Protein AF-A0A1B6M269-F1 (afdb_monomer_lite)

Structure (mmCIF, N/CA/C/O backbone):
data_AF-A0A1B6M269-F1
#
_entry.id   AF-A0A1B6M269-F1
#
loop_
_atom_site.group_PDB
_atom_site.id
_atom_site.type_symbol
_atom_site.label_atom_id
_atom_site.label_alt_id
_atom_site.label_comp_id
_atom_site.label_asym_id
_atom_site.label_entity_id
_atom_site.label_seq_id
_atom_site.pdbx_PDB_ins_code
_atom_site.Cartn_x
_atom_site.Cartn_y
_atom_site.Cartn_z
_atom_site.occupancy
_atom_site.B_iso_or_equiv
_atom_site.auth_seq_id
_atom_site.auth_comp_id
_atom_site.auth_asym_id
_atom_site.auth_atom_id
_atom_site.pdbx_PDB_model_num
ATOM 1 N N . MET A 1 1 ? 16.108 -14.893 11.320 1.00 59.19 1 MET A N 1
ATOM 2 C CA . MET A 1 1 ? 16.389 -13.895 10.257 1.00 59.19 1 MET A CA 1
ATOM 3 C C . MET A 1 1 ? 17.456 -14.310 9.230 1.00 59.19 1 MET A C 1
ATOM 5 O O . MET A 1 1 ? 17.633 -13.586 8.258 1.00 59.19 1 MET A O 1
ATOM 9 N N . LEU A 1 2 ? 18.115 -15.477 9.353 1.00 70.50 2 LEU A N 1
ATOM 10 C CA . LEU A 1 2 ? 19.077 -15.973 8.343 1.00 70.50 2 LEU A CA 1
ATOM 11 C C . LEU A 1 2 ? 18.485 -16.089 6.925 1.00 70.50 2 LEU A C 1
ATOM 13 O O . LEU A 1 2 ? 19.183 -15.853 5.945 1.00 70.50 2 LEU A O 1
ATOM 17 N N . GLY A 1 3 ? 17.180 -16.359 6.810 1.00 75.56 3 GLY A N 1
ATOM 18 C CA . GLY A 1 3 ? 16.484 -16.431 5.522 1.00 75.56 3 GLY A CA 1
ATOM 19 C C . GLY A 1 3 ? 16.494 -15.131 4.708 1.00 75.56 3 GLY A C 1
ATOM 20 O O . GLY A 1 3 ? 16.449 -15.208 3.487 1.00 75.56 3 GLY A O 1
ATOM 21 N N . CYS A 1 4 ? 16.614 -13.954 5.338 1.00 75.31 4 CYS A N 1
ATOM 22 C CA . CYS A 1 4 ? 16.630 -12.659 4.640 1.00 75.31 4 CYS A CA 1
ATOM 23 C C . CYS A 1 4 ? 18.030 -12.262 4.136 1.00 75.31 4 CYS A C 1
ATOM 25 O O . CYS A 1 4 ? 18.148 -11.446 3.223 1.00 75.31 4 CYS A O 1
ATOM 27 N N . LEU A 1 5 ? 19.093 -12.870 4.672 1.00 78.44 5 LEU A N 1
ATOM 28 C CA . LEU A 1 5 ? 20.478 -12.582 4.280 1.00 78.44 5 LEU A CA 1
ATOM 29 C C . LEU A 1 5 ? 20.820 -13.082 2.867 1.00 78.44 5 LEU A C 1
ATOM 31 O O . LEU A 1 5 ? 21.697 -12.513 2.223 1.00 78.44 5 LEU A O 1
ATOM 35 N N . PHE A 1 6 ? 20.117 -14.098 2.351 1.00 81.69 6 PHE A N 1
ATOM 36 C CA . PHE A 1 6 ? 20.326 -14.588 0.981 1.00 81.69 6 PHE A CA 1
ATOM 37 C C . PHE A 1 6 ? 19.581 -13.769 -0.092 1.00 81.69 6 PHE A C 1
ATOM 39 O O . PHE A 1 6 ? 20.174 -13.505 -1.142 1.00 81.69 6 PHE A O 1
ATOM 46 N N . PRO A 1 7 ? 18.318 -13.338 0.117 1.00 86.31 7 PRO A N 1
ATOM 47 C CA . PRO A 1 7 ? 17.606 -12.491 -0.836 1.00 86.31 7 PRO A CA 1
ATOM 48 C C . PRO A 1 7 ? 18.146 -11.063 -0.934 1.00 86.31 7 PRO A C 1
ATOM 50 O O . PRO A 1 7 ? 18.199 -10.546 -2.045 1.00 86.31 7 PRO A O 1
ATOM 53 N N . ILE A 1 8 ? 18.572 -10.427 0.168 1.00 85.50 8 ILE A N 1
ATOM 54 C CA . ILE A 1 8 ? 18.978 -9.004 0.165 1.00 85.50 8 ILE A CA 1
ATOM 55 C C . ILE A 1 8 ? 20.065 -8.713 -0.888 1.00 85.50 8 ILE A C 1
ATOM 57 O O . ILE A 1 8 ? 19.832 -7.865 -1.751 1.00 85.50 8 ILE A O 1
ATOM 61 N N . PRO A 1 9 ? 21.207 -9.428 -0.932 1.00 85.31 9 PRO A N 1
ATOM 62 C CA . PRO A 1 9 ? 22.231 -9.177 -1.945 1.00 85.31 9 PRO A CA 1
ATOM 63 C C . PRO A 1 9 ? 21.747 -9.445 -3.372 1.00 85.31 9 PRO A C 1
ATOM 65 O O . PRO A 1 9 ? 22.173 -8.758 -4.296 1.00 85.31 9 PRO A O 1
ATOM 68 N N . ARG A 1 10 ? 20.848 -10.423 -3.560 1.00 86.88 10 ARG A N 1
ATOM 69 C CA . ARG A 1 10 ? 20.258 -10.730 -4.872 1.00 86.88 10 ARG A CA 1
ATOM 70 C C . ARG A 1 10 ? 19.339 -9.608 -5.341 1.00 86.88 10 ARG A C 1
ATOM 72 O O . ARG A 1 10 ? 19.405 -9.227 -6.503 1.00 86.88 10 ARG A O 1
ATOM 79 N N . ILE A 1 11 ? 18.532 -9.061 -4.434 1.00 88.00 11 ILE A N 1
ATOM 80 C CA . ILE A 1 11 ? 17.646 -7.925 -4.693 1.00 88.00 11 ILE A CA 1
ATOM 81 C C . ILE A 1 11 ? 18.481 -6.676 -5.018 1.00 88.00 11 ILE A C 1
ATOM 83 O O . ILE A 1 11 ? 18.242 -6.048 -6.044 1.00 88.00 11 ILE A O 1
ATOM 87 N N . LEU A 1 12 ? 19.515 -6.356 -4.227 1.00 87.50 12 LEU A N 1
ATOM 88 C CA . LEU A 1 12 ? 20.421 -5.227 -4.502 1.00 87.50 12 LEU A CA 1
ATOM 89 C C . LEU A 1 12 ? 21.162 -5.382 -5.840 1.00 87.50 12 LEU A C 1
ATOM 91 O O . LEU A 1 12 ? 21.306 -4.407 -6.575 1.00 87.50 12 LEU A O 1
ATOM 95 N N . TYR A 1 13 ? 21.610 -6.595 -6.165 1.00 86.50 13 TYR A N 1
ATOM 96 C CA . TYR A 1 13 ? 22.239 -6.902 -7.448 1.00 86.50 13 TYR A CA 1
ATOM 97 C C . TYR A 1 13 ? 21.266 -6.715 -8.620 1.00 86.50 13 TYR A C 1
ATOM 99 O O . TYR A 1 13 ? 21.609 -6.027 -9.579 1.00 86.50 13 TYR A O 1
ATOM 107 N N . ALA A 1 14 ? 20.052 -7.271 -8.531 1.00 86.81 14 ALA A N 1
ATOM 108 C CA . ALA A 1 14 ? 19.030 -7.142 -9.569 1.00 86.81 14 ALA A CA 1
ATOM 109 C C . ALA A 1 14 ? 18.641 -5.670 -9.791 1.00 86.81 14 ALA A C 1
ATOM 111 O O . ALA A 1 14 ? 18.702 -5.180 -10.916 1.00 86.81 14 ALA A O 1
ATOM 112 N N . MET A 1 15 ? 18.379 -4.925 -8.710 1.00 86.56 15 MET A N 1
ATOM 113 C CA . MET A 1 15 ? 18.070 -3.492 -8.783 1.00 86.56 15 MET A CA 1
ATOM 114 C C . MET A 1 15 ? 19.243 -2.659 -9.322 1.00 86.56 15 MET A C 1
ATOM 116 O O . MET A 1 15 ? 19.030 -1.685 -10.043 1.00 86.56 15 MET A O 1
ATOM 120 N N . GLY A 1 16 ? 20.489 -3.024 -9.008 1.00 83.75 16 GLY A N 1
ATOM 121 C CA . GLY A 1 16 ? 21.672 -2.383 -9.587 1.00 83.75 16 GLY A CA 1
ATOM 122 C C . GLY A 1 16 ? 21.854 -2.690 -11.079 1.00 83.75 16 GLY A C 1
ATOM 123 O O . GLY A 1 16 ? 22.277 -1.820 -11.840 1.00 83.75 16 GLY A O 1
ATOM 124 N N . ASN A 1 17 ? 21.521 -3.908 -11.516 1.00 85.00 17 ASN A N 1
ATOM 125 C CA . ASN A 1 17 ? 21.606 -4.326 -12.916 1.00 85.00 17 ASN A CA 1
ATOM 126 C C . ASN A 1 17 ? 20.569 -3.599 -13.785 1.00 85.00 17 ASN A C 1
ATOM 128 O O . ASN A 1 17 ? 20.886 -3.152 -14.888 1.00 85.00 17 ASN A O 1
ATOM 132 N N . ASP A 1 18 ? 19.374 -3.380 -13.236 1.00 83.12 18 ASP A N 1
ATOM 133 C CA . ASP A 1 18 ? 18.319 -2.572 -13.857 1.00 83.12 18 ASP A CA 1
ATOM 134 C C . ASP A 1 18 ? 18.614 -1.060 -13.808 1.00 83.12 18 ASP A C 1
ATOM 136 O O . ASP A 1 18 ? 17.844 -0.247 -14.328 1.00 83.12 18 ASP A O 1
ATOM 140 N N . ARG A 1 1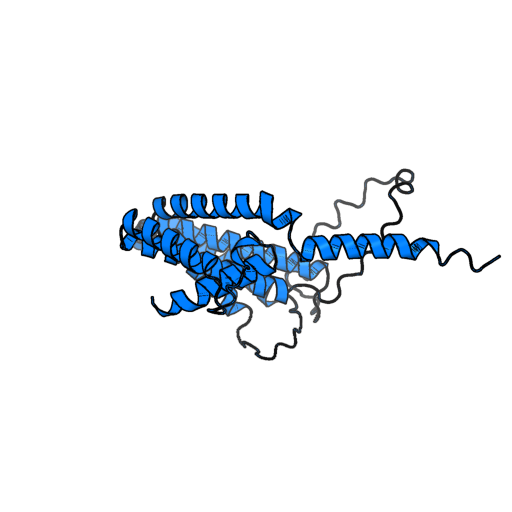9 ? 19.756 -0.672 -13.214 1.00 82.75 19 ARG A N 1
ATOM 141 C CA . ARG A 1 19 ? 20.178 0.714 -12.942 1.00 82.75 19 ARG A CA 1
ATOM 142 C C . ARG A 1 19 ? 19.167 1.499 -12.109 1.00 82.75 19 ARG A C 1
ATOM 144 O O . ARG A 1 19 ? 19.184 2.729 -12.113 1.00 82.75 19 ARG A O 1
ATOM 151 N N . LEU A 1 20 ? 18.316 0.786 -11.371 1.00 80.44 20 LEU A N 1
ATOM 152 C CA . LEU A 1 20 ? 17.399 1.384 -10.413 1.00 80.44 20 LEU A CA 1
ATOM 153 C C . LEU A 1 20 ? 18.153 1.871 -9.163 1.00 80.44 20 LEU A C 1
ATOM 155 O O . LEU A 1 20 ? 17.773 2.873 -8.562 1.00 80.44 20 LEU A O 1
ATOM 159 N N . LEU A 1 21 ? 19.246 1.191 -8.810 1.00 83.38 21 LEU A N 1
ATOM 160 C CA . LEU A 1 21 ? 20.237 1.600 -7.812 1.00 83.38 21 LEU A CA 1
ATOM 161 C C . LEU A 1 21 ? 21.633 1.693 -8.439 1.00 83.38 21 LEU A C 1
ATOM 163 O O . LEU A 1 21 ? 21.839 1.253 -9.571 1.00 83.38 21 LEU A O 1
ATOM 167 N N . PHE A 1 22 ? 22.598 2.248 -7.697 1.00 83.38 22 PHE A N 1
ATOM 168 C CA . PHE A 1 22 ? 23.974 2.446 -8.159 1.00 83.38 22 PHE A CA 1
ATOM 169 C C . PHE A 1 22 ? 24.552 1.191 -8.835 1.00 83.38 22 PHE A C 1
ATOM 171 O O . PHE A 1 22 ? 24.667 0.138 -8.209 1.00 83.38 22 PHE A O 1
ATOM 178 N N . GLN A 1 23 ? 24.988 1.322 -10.093 1.00 81.69 23 GLN A N 1
ATOM 179 C CA . GLN A 1 23 ? 25.536 0.228 -10.912 1.00 81.69 23 GLN A CA 1
ATOM 180 C C . GLN A 1 23 ? 26.698 -0.519 -10.230 1.00 81.69 23 GLN A C 1
ATOM 182 O O . GLN A 1 23 ? 26.914 -1.703 -10.478 1.00 81.69 23 GLN A O 1
ATOM 187 N N . SER A 1 24 ? 27.420 0.141 -9.322 1.00 79.44 24 SER A N 1
ATOM 188 C CA . SER A 1 24 ? 28.481 -0.464 -8.512 1.00 79.44 24 SER A CA 1
ATOM 189 C C . SER A 1 24 ? 28.009 -1.681 -7.704 1.00 79.44 24 SER A C 1
ATOM 191 O O . SER A 1 24 ? 28.781 -2.622 -7.529 1.00 79.44 24 SER A O 1
ATOM 193 N N . LEU A 1 25 ? 26.747 -1.709 -7.253 1.00 80.38 25 LEU A N 1
ATOM 194 C CA . LEU A 1 25 ? 26.168 -2.833 -6.500 1.00 80.38 25 LEU A CA 1
ATOM 195 C C . LEU A 1 25 ? 25.938 -4.075 -7.376 1.00 80.38 25 LEU A C 1
ATOM 197 O O . LEU A 1 25 ? 25.878 -5.185 -6.851 1.00 80.38 25 LEU A O 1
ATOM 201 N N . ALA A 1 26 ? 25.863 -3.907 -8.700 1.00 81.88 26 ALA A N 1
ATOM 202 C CA . ALA A 1 26 ? 25.722 -5.004 -9.654 1.00 81.88 26 ALA A CA 1
ATOM 203 C C . ALA A 1 26 ? 27.066 -5.637 -10.057 1.00 81.88 26 ALA A C 1
ATOM 205 O O . ALA A 1 26 ? 27.097 -6.601 -10.821 1.00 81.88 26 ALA A O 1
ATOM 206 N N . LYS A 1 27 ? 28.204 -5.119 -9.575 1.00 83.06 27 LYS A N 1
ATOM 207 C CA . LYS A 1 27 ? 29.518 -5.663 -9.932 1.00 83.06 27 LYS A CA 1
ATOM 208 C C . LYS A 1 27 ? 29.754 -6.999 -9.219 1.00 83.06 27 LYS A C 1
ATOM 210 O O . LYS A 1 27 ? 29.896 -7.051 -7.998 1.00 83.06 27 LYS A O 1
ATOM 215 N N . ILE A 1 28 ? 29.822 -8.078 -9.996 1.00 84.50 28 ILE A N 1
ATOM 216 C CA . ILE A 1 28 ? 30.101 -9.431 -9.495 1.00 84.50 28 ILE A CA 1
ATOM 217 C C . ILE A 1 28 ? 31.614 -9.634 -9.379 1.00 84.50 28 ILE A C 1
ATOM 219 O O . ILE A 1 28 ? 32.372 -9.257 -10.274 1.00 84.50 28 ILE A O 1
ATOM 223 N N . ASN A 1 29 ? 32.062 -10.248 -8.282 1.00 81.31 29 ASN A N 1
ATOM 224 C CA . ASN A 1 29 ? 33.454 -10.658 -8.131 1.00 81.31 29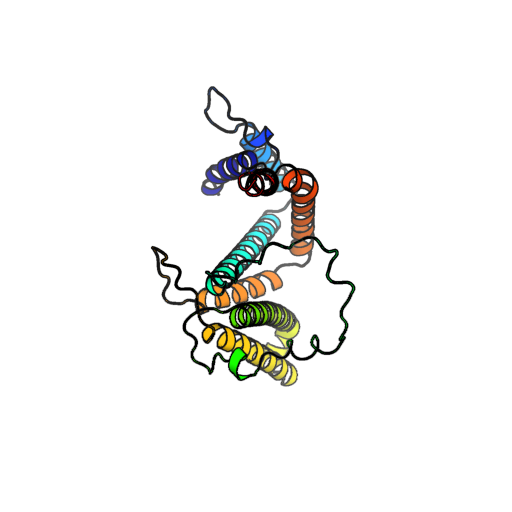 ASN A CA 1
ATOM 225 C C . ASN A 1 29 ? 33.748 -11.948 -8.920 1.00 81.31 29 ASN A C 1
ATOM 227 O O . ASN A 1 29 ? 33.012 -12.926 -8.806 1.00 81.31 29 ASN A O 1
ATOM 231 N N . SER A 1 30 ? 34.862 -11.971 -9.656 1.00 75.69 30 SER A N 1
ATOM 232 C CA . SER A 1 30 ? 35.231 -13.069 -10.567 1.00 75.69 30 SER A CA 1
ATOM 233 C C . SER A 1 30 ? 35.490 -14.406 -9.854 1.00 75.69 30 SER A C 1
ATOM 235 O O . SER A 1 30 ? 35.194 -15.458 -10.402 1.00 75.69 30 SER A O 1
ATOM 237 N N . LYS A 1 31 ? 35.989 -14.387 -8.607 1.00 77.38 31 LYS A N 1
ATOM 238 C CA . LYS A 1 31 ? 36.320 -15.621 -7.864 1.00 77.38 31 LYS A CA 1
ATOM 239 C C . LYS A 1 31 ? 35.159 -16.227 -7.078 1.00 77.38 31 LYS A C 1
ATOM 241 O O . LYS A 1 31 ? 35.093 -17.440 -6.936 1.00 77.38 31 LYS A O 1
ATOM 246 N N . THR A 1 32 ? 34.282 -15.398 -6.513 1.00 78.31 32 THR A N 1
ATOM 247 C CA . THR A 1 32 ? 33.199 -15.861 -5.626 1.00 78.31 32 THR A CA 1
ATOM 248 C C . THR A 1 32 ? 31.836 -15.885 -6.309 1.00 78.31 32 THR A C 1
ATOM 250 O O . THR A 1 32 ? 30.880 -16.351 -5.701 1.00 78.31 32 THR A O 1
ATOM 253 N N . HIS A 1 33 ? 31.728 -15.364 -7.541 1.00 83.00 33 HIS A N 1
ATOM 254 C CA . HIS A 1 33 ? 30.477 -15.214 -8.299 1.00 83.00 33 HIS A CA 1
ATOM 255 C C . HIS A 1 33 ? 29.337 -14.554 -7.498 1.00 83.00 33 HIS A C 1
ATOM 257 O O . HIS A 1 33 ? 28.157 -14.765 -7.765 1.00 83.00 33 HIS A O 1
ATOM 263 N N . THR A 1 34 ? 29.693 -13.723 -6.514 1.00 83.38 34 THR A N 1
ATOM 264 C CA . THR A 1 34 ? 28.762 -13.042 -5.611 1.00 83.38 34 THR A CA 1
ATOM 265 C C . THR A 1 34 ? 28.970 -11.526 -5.649 1.00 83.38 34 THR A C 1
ATOM 267 O O . THR A 1 34 ? 30.098 -11.055 -5.855 1.00 83.38 34 THR A O 1
ATOM 270 N N . PRO A 1 35 ? 27.901 -10.730 -5.452 1.00 85.56 35 PRO A N 1
ATOM 271 C CA . PRO A 1 35 ? 27.985 -9.273 -5.401 1.00 85.56 35 PRO A CA 1
ATOM 272 C C . PRO A 1 35 ? 28.546 -8.817 -4.041 1.00 85.56 35 PRO A C 1
ATOM 274 O O . PRO A 1 35 ? 27.803 -8.419 -3.145 1.00 85.56 35 PRO A O 1
ATOM 277 N N . LEU A 1 36 ? 29.873 -8.892 -3.868 1.00 86.00 36 LEU A N 1
ATOM 278 C CA . LEU A 1 36 ? 30.548 -8.591 -2.593 1.00 86.00 36 LEU A CA 1
ATOM 279 C C . LEU A 1 36 ? 30.243 -7.184 -2.064 1.00 86.00 36 LEU A C 1
ATOM 281 O O . LEU A 1 36 ? 30.023 -7.025 -0.866 1.00 86.00 36 LEU A O 1
ATOM 285 N N . LEU A 1 37 ? 30.185 -6.175 -2.942 1.00 85.62 37 LEU A N 1
ATOM 286 C CA . LEU A 1 37 ? 29.895 -4.800 -2.525 1.00 85.62 37 LEU A CA 1
ATOM 287 C C . LEU A 1 37 ? 28.478 -4.670 -1.947 1.00 85.62 37 LEU A C 1
ATOM 289 O O . LEU A 1 37 ? 28.295 -4.001 -0.936 1.00 85.62 37 LEU A O 1
ATOM 293 N N . ALA A 1 38 ? 27.489 -5.345 -2.542 1.00 85.94 38 ALA A N 1
ATOM 294 C CA . ALA A 1 38 ? 26.118 -5.346 -2.036 1.00 85.94 38 ALA A CA 1
ATOM 295 C C . ALA A 1 38 ? 26.011 -6.041 -0.669 1.00 85.94 38 ALA A C 1
ATOM 297 O O . ALA A 1 38 ? 25.287 -5.566 0.204 1.00 85.94 38 ALA A O 1
ATOM 298 N N . ILE A 1 39 ? 26.760 -7.131 -0.465 1.00 88.50 39 ILE A N 1
ATOM 299 C CA . ILE A 1 39 ? 26.818 -7.849 0.817 1.00 88.50 39 ILE A CA 1
ATOM 300 C C . ILE A 1 39 ? 27.448 -6.964 1.895 1.00 88.50 39 ILE A C 1
ATOM 302 O O . ILE A 1 39 ? 26.875 -6.816 2.972 1.00 88.50 39 ILE A O 1
ATOM 306 N N . LEU A 1 40 ? 28.603 -6.357 1.604 1.00 89.31 40 LEU A N 1
ATOM 307 C CA . LEU A 1 40 ? 29.326 -5.526 2.564 1.00 89.31 40 LEU A CA 1
ATOM 308 C C . LEU A 1 40 ? 28.526 -4.275 2.940 1.00 89.31 40 LEU A C 1
ATOM 310 O O . LEU A 1 40 ? 28.409 -3.962 4.121 1.00 89.31 40 LEU A O 1
ATOM 314 N N . LEU A 1 41 ? 27.939 -3.590 1.954 1.00 88.62 41 LEU A N 1
ATOM 315 C CA . LEU A 1 41 ? 27.113 -2.409 2.204 1.00 88.62 41 LEU A CA 1
ATOM 316 C C . LEU A 1 41 ? 25.833 -2.763 2.967 1.00 88.62 41 LEU A C 1
ATOM 318 O O . LEU A 1 41 ? 25.519 -2.097 3.947 1.00 88.62 41 LEU A O 1
ATOM 322 N N . GLY A 1 42 ? 25.116 -3.818 2.566 1.00 86.62 42 GLY A N 1
ATOM 323 C CA . GLY A 1 42 ? 23.889 -4.243 3.244 1.00 86.62 42 GLY A CA 1
ATOM 324 C C . GLY A 1 42 ? 24.139 -4.727 4.674 1.00 86.62 42 GLY A C 1
ATOM 325 O O . GLY A 1 42 ? 23.410 -4.353 5.589 1.00 86.62 42 GLY A O 1
ATOM 326 N N . GLY A 1 43 ? 25.200 -5.512 4.884 1.00 88.50 43 GLY A N 1
ATOM 327 C CA . GLY A 1 43 ? 25.607 -5.992 6.204 1.00 88.50 43 GLY A CA 1
ATOM 328 C C . GLY A 1 43 ? 26.121 -4.870 7.104 1.00 88.50 43 GLY A C 1
ATOM 329 O O . GLY A 1 43 ? 25.714 -4.786 8.258 1.00 88.50 43 GLY A O 1
ATOM 330 N N . GLY A 1 44 ? 26.950 -3.970 6.569 1.00 90.75 44 GLY A N 1
ATOM 331 C CA . GLY A 1 44 ? 27.435 -2.795 7.295 1.00 90.75 44 GLY A CA 1
ATOM 332 C C . GLY A 1 44 ? 26.291 -1.876 7.713 1.00 90.75 44 GLY A C 1
ATOM 333 O O . GLY A 1 44 ? 26.184 -1.520 8.883 1.00 90.75 44 GLY A O 1
ATOM 334 N N . PHE A 1 45 ? 25.378 -1.573 6.789 1.00 88.88 45 PHE A N 1
ATOM 335 C CA . PHE A 1 45 ? 24.173 -0.801 7.078 1.00 88.88 45 PHE A CA 1
ATOM 336 C C . PHE A 1 45 ? 23.309 -1.469 8.156 1.00 88.88 45 PHE A C 1
ATOM 338 O O . PHE A 1 45 ? 22.929 -0.826 9.131 1.00 88.88 45 PHE A O 1
ATOM 345 N N . SER A 1 46 ? 23.055 -2.776 8.034 1.00 89.38 46 SER A N 1
ATOM 346 C CA . SER A 1 46 ? 22.306 -3.535 9.040 1.00 89.38 46 SER A CA 1
ATOM 347 C C . SER A 1 46 ? 22.996 -3.542 10.407 1.00 89.38 46 SER A C 1
ATOM 349 O O . SER A 1 46 ? 22.308 -3.482 11.421 1.00 89.38 46 SER A O 1
ATOM 351 N N . GLY A 1 47 ? 24.329 -3.619 10.449 1.00 91.31 47 GLY A N 1
ATOM 352 C CA . GLY A 1 47 ? 25.107 -3.583 11.688 1.00 91.31 47 GLY A CA 1
ATOM 353 C C . GLY A 1 47 ? 25.037 -2.224 12.379 1.00 91.31 47 GLY A C 1
ATOM 354 O O . GLY A 1 47 ? 24.823 -2.163 13.586 1.00 91.31 47 GLY A O 1
ATOM 355 N N . ILE A 1 48 ? 25.127 -1.135 11.609 1.00 92.75 48 ILE A N 1
ATOM 356 C CA . ILE A 1 48 ? 24.949 0.230 12.124 1.00 92.75 48 ILE A CA 1
ATOM 357 C C . ILE A 1 48 ? 23.536 0.398 12.693 1.00 92.75 48 ILE A C 1
ATOM 359 O O . ILE A 1 48 ? 23.379 0.883 13.810 1.00 92.75 48 ILE A O 1
ATOM 363 N N . MET A 1 49 ? 22.510 -0.063 11.971 1.00 89.50 49 MET A N 1
ATOM 364 C CA . MET A 1 49 ? 21.123 0.002 12.442 1.00 89.50 49 MET A CA 1
ATOM 365 C C . MET A 1 49 ? 20.915 -0.802 13.731 1.00 89.50 49 MET A C 1
ATOM 367 O O . MET A 1 49 ? 20.276 -0.311 14.653 1.00 89.50 49 MET A O 1
ATOM 371 N N . ALA A 1 50 ? 21.495 -2.000 13.833 1.00 90.69 50 ALA A N 1
ATOM 372 C CA . ALA A 1 50 ? 21.416 -2.810 15.048 1.00 90.69 50 ALA A CA 1
ATOM 373 C C . ALA A 1 50 ? 22.152 -2.181 16.247 1.00 90.69 50 ALA A C 1
ATOM 375 O O . ALA A 1 50 ? 21.769 -2.426 17.385 1.00 90.69 50 ALA A O 1
ATOM 376 N N . ALA A 1 51 ? 23.193 -1.376 16.008 1.00 93.56 51 ALA A N 1
ATOM 377 C CA . ALA A 1 51 ? 23.923 -0.674 17.063 1.00 93.56 51 ALA A CA 1
ATOM 378 C C . ALA A 1 51 ? 23.220 0.614 17.531 1.00 93.56 51 ALA A C 1
ATOM 380 O O . ALA A 1 51 ? 23.344 0.993 18.692 1.00 93.56 51 ALA A O 1
ATOM 381 N N . MET A 1 52 ? 22.505 1.301 16.633 1.00 90.94 52 MET A N 1
ATOM 382 C CA . MET A 1 52 ? 21.857 2.588 16.920 1.00 90.94 52 MET A CA 1
ATOM 383 C C . MET A 1 52 ? 20.453 2.465 17.521 1.00 90.94 52 MET A C 1
ATOM 385 O O . MET A 1 52 ? 19.975 3.417 18.137 1.00 90.94 52 MET A O 1
ATOM 389 N N . PHE A 1 53 ? 19.770 1.339 17.319 1.00 88.44 53 PHE A N 1
ATOM 390 C CA . PHE A 1 53 ? 18.354 1.185 17.642 1.00 88.44 53 PHE A CA 1
ATOM 391 C C . PHE A 1 53 ? 18.101 -0.041 18.518 1.00 88.44 53 PHE A C 1
ATOM 393 O O . PHE A 1 53 ? 18.697 -1.099 18.326 1.00 88.44 53 PHE A O 1
ATOM 400 N N . ASN A 1 54 ? 17.155 0.092 19.449 1.00 91.62 54 ASN A N 1
ATOM 401 C CA . ASN A 1 54 ? 16.688 -1.034 20.254 1.00 91.62 54 ASN A CA 1
ATOM 402 C C . ASN A 1 54 ? 15.931 -2.052 19.392 1.00 91.62 54 ASN A C 1
ATOM 404 O O . ASN A 1 54 ? 15.341 -1.706 18.366 1.00 91.62 54 ASN A O 1
ATOM 408 N N . LEU A 1 55 ? 15.909 -3.305 19.849 1.00 90.44 55 LEU A N 1
ATOM 409 C CA . LEU A 1 55 ? 15.273 -4.413 19.139 1.00 90.44 55 LEU A CA 1
ATOM 410 C C . LEU A 1 55 ? 13.787 -4.150 18.848 1.00 90.44 55 LEU A C 1
ATOM 412 O O . LEU A 1 55 ? 13.366 -4.347 17.711 1.00 90.44 55 LEU A O 1
ATOM 416 N N . ASP A 1 56 ? 13.030 -3.625 19.814 1.00 89.06 56 ASP A N 1
ATOM 417 C CA . ASP A 1 56 ? 11.601 -3.313 19.637 1.00 89.06 56 ASP A CA 1
ATOM 418 C C . ASP A 1 56 ? 11.385 -2.271 18.534 1.00 89.06 56 ASP A C 1
ATOM 420 O O . ASP A 1 56 ? 10.576 -2.447 17.627 1.00 89.06 56 ASP A O 1
ATOM 424 N N . GLN A 1 57 ? 12.224 -1.234 18.526 1.00 88.75 57 GLN A N 1
ATOM 425 C CA . GLN A 1 57 ? 12.183 -0.187 17.508 1.00 88.75 57 GLN A CA 1
ATOM 426 C C . GLN A 1 57 ? 12.523 -0.732 16.114 1.00 88.75 57 GLN A C 1
ATOM 428 O O . GLN A 1 57 ? 11.946 -0.299 15.117 1.00 88.75 57 GLN A O 1
ATOM 433 N N . LEU A 1 58 ? 13.456 -1.684 16.028 1.00 89.19 58 LEU A N 1
ATOM 434 C CA . LEU A 1 58 ? 13.806 -2.356 14.777 1.00 89.19 58 LEU A CA 1
ATOM 435 C C . LEU A 1 58 ? 12.648 -3.206 14.245 1.00 89.19 58 LEU A C 1
ATOM 437 O O . LEU A 1 58 ? 12.405 -3.227 13.036 1.00 89.19 58 LEU A O 1
ATOM 441 N N . ILE A 1 59 ? 11.937 -3.894 15.140 1.00 89.81 59 ILE A N 1
ATOM 442 C CA . ILE A 1 59 ? 10.772 -4.713 14.798 1.00 89.81 59 ILE A CA 1
ATOM 443 C C . ILE A 1 59 ? 9.634 -3.828 14.296 1.00 89.81 59 ILE A C 1
ATOM 445 O O . ILE A 1 59 ? 9.060 -4.135 13.249 1.00 89.81 59 ILE A O 1
ATOM 449 N N . ASP A 1 60 ? 9.357 -2.709 14.959 1.00 89.81 60 ASP A N 1
ATOM 450 C CA . ASP A 1 60 ? 8.316 -1.769 14.536 1.00 89.81 60 ASP A CA 1
ATOM 451 C C . ASP A 1 60 ? 8.621 -1.174 13.155 1.00 89.81 60 ASP A C 1
ATOM 453 O O . ASP A 1 60 ? 7.746 -1.111 12.289 1.00 89.81 60 ASP A O 1
ATOM 457 N N . MET A 1 61 ? 9.888 -0.824 12.897 1.00 88.00 61 MET A N 1
ATOM 458 C CA . MET A 1 61 ? 10.350 -0.315 11.598 1.00 88.00 61 MET A CA 1
ATOM 459 C C . MET A 1 61 ? 10.273 -1.364 10.479 1.00 88.00 61 MET A C 1
ATOM 461 O O . MET A 1 61 ? 9.944 -1.041 9.335 1.00 88.00 61 MET A O 1
ATOM 465 N N . MET A 1 62 ? 10.561 -2.628 10.783 1.00 88.75 62 MET A N 1
ATOM 466 C CA . MET A 1 62 ? 10.374 -3.720 9.829 1.00 88.75 62 MET A CA 1
ATOM 467 C C . MET A 1 62 ? 8.891 -3.957 9.542 1.00 88.75 62 MET A C 1
ATOM 469 O O . MET A 1 62 ? 8.493 -4.114 8.384 1.00 88.75 62 MET A O 1
ATOM 473 N N . SER A 1 63 ? 8.077 -3.959 10.595 1.00 91.12 63 SER A N 1
ATOM 474 C CA . SER A 1 63 ? 6.645 -4.234 10.531 1.00 91.12 63 SER A CA 1
ATOM 475 C C . SER A 1 63 ? 5.935 -3.182 9.688 1.00 91.12 63 SER A C 1
ATOM 477 O O . SER A 1 63 ? 5.276 -3.550 8.717 1.00 91.12 63 SER A O 1
ATOM 479 N N . ILE A 1 64 ? 6.164 -1.885 9.933 1.00 92.50 64 ILE A N 1
ATOM 480 C CA . ILE A 1 64 ? 5.580 -0.817 9.104 1.00 92.50 64 ILE A CA 1
ATOM 481 C C . ILE A 1 64 ? 5.980 -0.942 7.627 1.00 92.50 64 ILE A C 1
ATOM 483 O O . ILE A 1 64 ? 5.132 -0.796 6.747 1.00 92.50 64 ILE A O 1
ATOM 487 N N . GLY A 1 65 ? 7.235 -1.306 7.337 1.00 90.81 65 GLY A N 1
ATOM 488 C CA . GLY A 1 65 ? 7.704 -1.515 5.966 1.00 90.81 65 GLY A CA 1
ATOM 489 C C . GLY A 1 65 ? 6.988 -2.673 5.265 1.00 90.81 65 GLY A C 1
ATOM 490 O O . GLY A 1 65 ? 6.576 -2.542 4.112 1.00 90.81 65 GLY A O 1
ATOM 491 N N . THR A 1 66 ? 6.788 -3.795 5.960 1.00 91.94 66 THR A N 1
ATOM 492 C CA . THR A 1 66 ? 6.060 -4.952 5.407 1.00 91.94 66 THR A CA 1
ATOM 493 C C . THR A 1 66 ? 4.567 -4.680 5.220 1.00 91.94 66 THR A C 1
ATOM 495 O O . THR A 1 66 ? 4.023 -5.016 4.167 1.00 91.94 66 THR A O 1
ATOM 498 N N . LEU A 1 67 ? 3.914 -4.008 6.174 1.00 94.25 67 LEU A N 1
ATOM 499 C CA . LEU A 1 67 ? 2.505 -3.610 6.076 1.00 94.25 67 LEU A CA 1
ATOM 500 C C . LEU A 1 67 ? 2.274 -2.658 4.897 1.00 94.25 67 LEU A C 1
ATOM 502 O O . LEU A 1 67 ? 1.320 -2.825 4.130 1.00 94.25 67 LEU A O 1
ATOM 506 N N . LEU A 1 68 ? 3.176 -1.696 4.696 1.00 92.94 68 LEU A N 1
ATOM 507 C CA . LEU A 1 68 ? 3.119 -0.785 3.559 1.00 92.94 68 LEU A CA 1
ATOM 508 C C . LEU A 1 68 ? 3.357 -1.519 2.234 1.00 92.94 68 LEU A C 1
ATOM 510 O O . LEU A 1 68 ? 2.599 -1.316 1.286 1.00 92.94 68 LEU A O 1
ATOM 514 N N . ALA A 1 69 ? 4.341 -2.419 2.168 1.00 93.12 69 ALA A N 1
ATOM 515 C CA . ALA A 1 69 ? 4.594 -3.223 0.973 1.00 93.12 69 ALA A CA 1
ATOM 516 C C . ALA A 1 69 ? 3.377 -4.083 0.592 1.00 93.12 69 ALA A C 1
ATOM 518 O O . ALA A 1 69 ? 2.972 -4.087 -0.570 1.00 93.12 69 ALA A O 1
ATOM 519 N N . TYR A 1 70 ? 2.737 -4.752 1.556 1.00 94.25 70 TYR A N 1
ATOM 520 C CA . TYR A 1 70 ? 1.517 -5.521 1.301 1.00 94.25 70 TYR A CA 1
ATOM 521 C C . TYR A 1 70 ? 0.352 -4.645 0.848 1.00 94.25 70 TYR A C 1
ATOM 523 O O . TYR A 1 70 ? -0.391 -5.039 -0.050 1.00 94.25 70 TYR A O 1
ATOM 531 N N . THR A 1 71 ? 0.223 -3.441 1.404 1.00 94.00 71 THR A N 1
ATOM 532 C CA . THR A 1 71 ? -0.797 -2.473 0.979 1.00 94.00 71 THR A CA 1
ATOM 533 C C . THR A 1 71 ? -0.575 -2.040 -0.469 1.00 94.00 71 THR A C 1
ATOM 535 O O . THR A 1 71 ? -1.506 -2.088 -1.271 1.00 94.00 71 THR A O 1
ATOM 538 N N . ILE A 1 72 ? 0.663 -1.696 -0.843 1.00 92.69 72 ILE A N 1
ATOM 539 C CA . ILE A 1 72 ? 1.013 -1.334 -2.225 1.00 92.69 72 ILE A CA 1
ATOM 540 C C . ILE A 1 72 ? 0.736 -2.503 -3.169 1.00 92.69 72 ILE A C 1
ATOM 542 O O . ILE A 1 72 ? 0.085 -2.311 -4.192 1.00 92.69 72 ILE A O 1
ATOM 546 N N . VAL A 1 73 ? 1.166 -3.719 -2.826 1.00 91.44 73 VAL A N 1
ATOM 547 C CA . VAL A 1 73 ? 0.935 -4.910 -3.657 1.00 91.44 73 VAL A CA 1
ATOM 548 C C . VAL A 1 73 ? -0.563 -5.177 -3.835 1.00 91.44 73 VAL A C 1
ATOM 550 O O . VAL A 1 73 ? -1.003 -5.421 -4.958 1.00 91.44 73 VAL A O 1
ATOM 553 N N . ALA A 1 74 ? -1.364 -5.078 -2.771 1.00 90.50 74 ALA A N 1
ATOM 554 C CA . ALA A 1 74 ? -2.815 -5.243 -2.840 1.00 90.50 74 ALA A CA 1
ATOM 555 C C . ALA A 1 74 ? -3.470 -4.202 -3.766 1.00 90.50 74 ALA A C 1
ATOM 557 O O . ALA A 1 74 ? -4.296 -4.562 -4.611 1.00 90.50 74 ALA A O 1
ATOM 558 N N . ILE A 1 75 ? -3.056 -2.934 -3.669 1.00 91.06 75 ILE A N 1
ATOM 559 C CA . ILE A 1 75 ? -3.508 -1.861 -4.563 1.00 91.06 75 ILE A CA 1
ATOM 560 C C . ILE A 1 75 ? -3.080 -2.153 -6.006 1.00 91.06 75 ILE A C 1
ATOM 562 O O . ILE A 1 75 ? -3.916 -2.088 -6.903 1.00 91.06 75 ILE A O 1
ATOM 566 N N . CYS A 1 76 ? -1.822 -2.531 -6.249 1.00 87.81 76 CYS A N 1
ATOM 567 C CA . CYS A 1 76 ? -1.317 -2.863 -7.584 1.00 87.81 76 CYS A CA 1
ATOM 568 C C . CYS A 1 76 ? -2.105 -4.006 -8.232 1.00 87.81 76 CYS A C 1
ATOM 570 O O . CYS A 1 76 ? -2.464 -3.912 -9.404 1.00 87.81 76 CYS A O 1
ATOM 572 N N . VAL A 1 77 ? -2.416 -5.065 -7.480 1.00 86.56 77 VAL A N 1
ATOM 573 C CA . VAL A 1 77 ? -3.223 -6.190 -7.974 1.00 86.56 77 VAL A CA 1
ATOM 574 C C . VAL A 1 77 ? -4.630 -5.729 -8.360 1.00 86.56 77 VAL A C 1
ATOM 576 O O . VAL A 1 77 ? -5.124 -6.124 -9.416 1.00 86.56 77 VAL A O 1
ATOM 579 N N . LEU A 1 78 ? -5.269 -4.869 -7.559 1.00 85.75 78 LEU A N 1
ATOM 580 C CA . LEU A 1 78 ? -6.583 -4.306 -7.889 1.00 85.75 78 LEU A CA 1
ATOM 581 C C . LEU A 1 78 ? -6.511 -3.390 -9.118 1.00 85.75 78 LEU A C 1
ATOM 583 O O . LEU A 1 78 ? -7.316 -3.548 -10.033 1.00 85.75 78 LEU A O 1
ATOM 587 N N . VAL A 1 79 ? -5.522 -2.495 -9.189 1.00 87.12 79 VAL A N 1
ATOM 588 C CA . VAL A 1 79 ? -5.303 -1.605 -10.341 1.00 87.12 79 VAL A CA 1
ATOM 589 C C . VAL A 1 79 ? -5.142 -2.419 -11.621 1.00 87.12 79 VAL A C 1
ATOM 591 O O . VAL A 1 79 ? -5.861 -2.187 -12.587 1.00 87.12 79 VAL A O 1
ATOM 594 N N . LEU A 1 80 ? -4.264 -3.424 -11.623 1.00 82.56 80 LEU A N 1
ATOM 595 C CA . LEU A 1 80 ? -4.048 -4.279 -12.792 1.00 82.56 80 LEU A CA 1
ATOM 596 C C . LEU A 1 80 ? -5.288 -5.095 -13.166 1.00 82.56 80 LEU A C 1
ATOM 598 O O . LEU A 1 80 ? -5.470 -5.412 -14.339 1.00 82.56 80 LEU A O 1
ATOM 602 N N . ARG A 1 81 ? -6.153 -5.419 -12.200 1.00 81.56 81 ARG A N 1
ATOM 603 C CA . ARG A 1 81 ? -7.371 -6.189 -12.456 1.00 81.56 81 ARG A CA 1
ATOM 604 C C . ARG A 1 81 ? -8.478 -5.370 -13.115 1.00 81.56 81 ARG A C 1
ATOM 606 O O . ARG A 1 81 ? -9.242 -5.941 -13.886 1.00 81.56 81 ARG A O 1
ATOM 613 N N . TYR A 1 82 ? -8.580 -4.079 -12.811 1.00 80.81 82 TYR A N 1
ATOM 614 C CA . TYR A 1 82 ? -9.584 -3.184 -13.407 1.00 80.81 82 TYR A CA 1
ATOM 615 C C . TYR A 1 82 ? -9.039 -2.351 -14.573 1.00 80.81 82 TYR A C 1
ATOM 617 O O . TYR A 1 82 ? -9.797 -1.641 -15.234 1.00 80.81 82 TYR A O 1
ATOM 625 N N . LYS A 1 83 ? -7.737 -2.457 -14.855 1.00 81.00 83 LYS A N 1
ATOM 626 C CA . LYS A 1 83 ? -7.111 -1.825 -16.011 1.00 81.00 83 LYS A CA 1
ATOM 627 C C . LYS A 1 83 ? -7.701 -2.373 -17.305 1.00 81.00 83 LYS A C 1
ATOM 629 O O . LYS A 1 83 ? -7.811 -3.586 -17.491 1.00 81.00 83 LYS A O 1
ATOM 634 N N . ASN A 1 84 ? -8.031 -1.476 -18.226 1.00 73.62 84 ASN A N 1
ATOM 635 C CA . ASN A 1 84 ? -8.487 -1.864 -19.550 1.00 73.62 84 ASN A CA 1
ATOM 636 C C . ASN A 1 84 ? -7.309 -2.470 -20.352 1.00 73.62 84 ASN A C 1
ATOM 638 O O . ASN A 1 84 ? -6.304 -1.780 -20.550 1.00 73.62 84 ASN A O 1
ATOM 642 N N . PRO A 1 85 ? -7.391 -3.735 -20.817 1.00 66.69 85 PRO A N 1
ATOM 643 C CA . PRO A 1 85 ? -6.320 -4.372 -21.582 1.00 66.69 85 PRO A CA 1
ATOM 644 C C . PRO A 1 85 ? -6.174 -3.794 -22.998 1.00 66.69 85 PRO A C 1
ATOM 646 O O . PRO A 1 85 ? -5.097 -3.881 -23.580 1.00 66.69 85 PRO A O 1
ATOM 649 N N . ASN A 1 86 ? -7.223 -3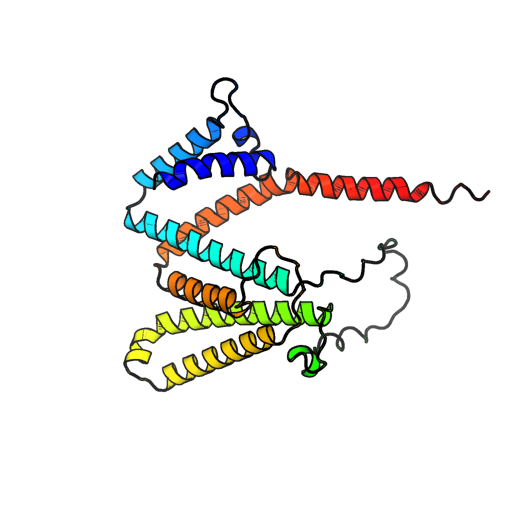.163 -23.535 1.00 64.56 86 ASN A N 1
ATOM 650 C CA . ASN A 1 86 ? -7.231 -2.517 -24.845 1.00 64.56 86 ASN A CA 1
ATOM 651 C C . ASN A 1 86 ? -7.636 -1.041 -24.699 1.00 64.56 86 ASN A C 1
ATOM 653 O O . ASN A 1 86 ? -8.745 -0.662 -25.093 1.00 64.56 86 ASN A O 1
ATOM 657 N N . PRO A 1 87 ? -6.771 -0.178 -24.134 1.00 60.75 87 PRO A N 1
ATOM 658 C CA . PRO A 1 87 ? -7.036 1.251 -24.166 1.00 60.75 87 PRO A CA 1
ATOM 659 C C . PRO A 1 87 ? -7.124 1.698 -25.638 1.00 60.75 87 PRO A C 1
ATOM 661 O O . PRO A 1 87 ? -6.361 1.188 -26.468 1.00 60.75 87 PRO A O 1
ATOM 664 N N . PRO A 1 88 ? -8.028 2.629 -26.004 1.00 53.00 88 PRO A N 1
ATOM 665 C CA . PRO A 1 88 ? -8.013 3.209 -27.341 1.00 53.00 88 PRO A CA 1
ATOM 666 C C . PRO A 1 88 ? -6.598 3.731 -27.604 1.00 53.00 88 PRO A C 1
ATOM 668 O O . PRO A 1 88 ? -6.103 4.579 -26.859 1.00 53.00 88 PRO A O 1
ATOM 671 N N . LYS A 1 89 ? -5.915 3.160 -28.608 1.00 44.44 89 LYS A N 1
ATOM 672 C CA . LYS A 1 89 ? -4.549 3.559 -28.966 1.00 44.44 89 LYS A CA 1
ATOM 673 C C . LYS A 1 89 ? -4.550 5.082 -29.114 1.00 44.44 89 LYS A C 1
ATOM 675 O O . LYS A 1 89 ? -5.407 5.582 -29.850 1.00 44.44 89 LYS A O 1
ATOM 680 N N . PRO A 1 90 ? -3.654 5.829 -28.443 1.00 43.47 90 PRO A N 1
ATOM 681 C CA . PRO A 1 90 ? -3.557 7.254 -28.699 1.00 43.47 90 PRO A CA 1
ATOM 682 C C . PRO A 1 90 ? -3.309 7.414 -30.199 1.00 43.47 90 PRO A C 1
ATOM 684 O O . PRO A 1 90 ? -2.317 6.905 -30.724 1.00 43.47 90 PRO A O 1
ATOM 687 N N . LYS A 1 91 ? -4.248 8.053 -30.911 1.00 35.91 91 LYS A N 1
ATOM 688 C CA . LYS A 1 91 ? -3.972 8.556 -32.257 1.00 35.91 91 LYS A CA 1
ATOM 689 C C . LYS A 1 91 ? -2.718 9.404 -32.098 1.00 35.91 91 LYS A C 1
ATOM 691 O O . LYS A 1 91 ? -2.719 10.312 -31.270 1.00 35.91 91 LYS A O 1
ATOM 696 N N . TYR A 1 92 ? -1.649 9.044 -32.803 1.00 42.69 92 TYR A N 1
ATOM 697 C CA . TYR A 1 92 ? -0.412 9.814 -32.836 1.00 42.69 92 TYR A CA 1
ATOM 698 C C . TYR A 1 92 ? -0.752 11.309 -32.875 1.00 42.69 92 TYR A C 1
ATOM 700 O O . TYR A 1 92 ? -1.508 11.747 -33.743 1.00 42.69 92 TYR A O 1
ATOM 708 N N . GLN A 1 93 ? -0.252 12.061 -31.892 1.00 41.19 93 GLN A N 1
ATOM 709 C CA . GLN A 1 93 ? -0.355 13.514 -31.879 1.00 41.19 93 GLN A CA 1
ATOM 710 C C . GLN A 1 93 ? 0.421 14.028 -33.092 1.00 41.19 93 GLN A C 1
ATOM 712 O O . GLN A 1 93 ? 1.649 14.074 -33.083 1.00 41.19 93 GLN A O 1
ATOM 717 N N . VAL A 1 94 ? -0.297 14.377 -34.159 1.00 44.72 94 VAL A N 1
ATOM 718 C CA . VAL A 1 94 ? 0.208 15.352 -35.124 1.00 44.72 94 VAL A CA 1
ATOM 719 C C . VAL A 1 94 ? 0.457 16.663 -34.368 1.00 44.72 94 VAL A C 1
ATOM 721 O O . VAL A 1 94 ? -0.336 17.012 -33.489 1.00 44.72 94 VAL A O 1
ATOM 724 N N . PRO A 1 95 ? 1.577 17.349 -34.641 1.00 40.62 95 PRO A N 1
ATOM 725 C CA . PRO A 1 95 ? 2.077 18.436 -33.816 1.00 40.62 95 PRO A CA 1
ATOM 726 C C . PRO A 1 95 ? 1.049 19.552 -33.609 1.00 40.62 95 PRO A C 1
ATOM 728 O O . PRO A 1 95 ? 0.334 19.973 -34.520 1.00 40.62 95 PRO A O 1
ATOM 731 N N . THR A 1 96 ? 1.030 20.016 -32.364 1.00 46.72 96 THR A N 1
ATOM 732 C CA . THR A 1 96 ? 0.279 21.110 -31.747 1.00 46.72 96 THR A CA 1
ATOM 733 C C . THR A 1 96 ? 0.446 22.446 -32.486 1.00 46.72 96 THR A C 1
ATOM 735 O O . THR A 1 96 ? 1.098 23.354 -31.989 1.00 46.72 96 THR A O 1
ATOM 738 N N . VAL A 1 97 ? -0.107 22.583 -33.694 1.00 45.00 97 VAL A N 1
ATOM 739 C CA . VAL A 1 97 ? -0.167 23.878 -34.408 1.00 45.00 97 VAL A CA 1
ATOM 740 C C . VAL A 1 97 ? -1.530 24.123 -35.076 1.00 45.00 97 VAL A C 1
ATOM 742 O O . VAL A 1 97 ? -1.894 25.265 -35.322 1.00 45.00 97 VAL A O 1
ATOM 745 N N . VAL A 1 98 ? -2.354 23.088 -35.294 1.00 45.03 98 VAL A N 1
ATOM 746 C CA . VAL A 1 98 ? -3.643 23.227 -36.017 1.00 45.03 98 VAL A CA 1
ATOM 747 C C . VAL A 1 98 ? -4.850 23.479 -35.088 1.00 45.03 98 VAL A C 1
ATOM 749 O O . VAL A 1 98 ? -5.926 23.842 -35.549 1.00 45.03 98 VAL A O 1
ATOM 752 N N . MET A 1 99 ? -4.696 23.351 -33.763 1.00 45.06 99 MET A N 1
ATOM 753 C CA . MET A 1 99 ? -5.800 23.501 -32.790 1.00 45.06 99 MET A CA 1
ATOM 754 C C . MET A 1 99 ? -5.988 24.916 -32.209 1.00 45.06 99 MET A C 1
ATOM 756 O O . MET A 1 99 ? -6.756 25.082 -31.269 1.00 45.06 99 MET A O 1
ATOM 760 N N . MET A 1 100 ? -5.343 25.953 -32.750 1.00 38.16 100 MET A N 1
ATOM 761 C CA . MET A 1 100 ? -5.627 27.344 -32.349 1.00 38.16 100 MET A CA 1
ATOM 762 C C . MET A 1 100 ? -6.567 28.068 -33.322 1.00 38.16 100 MET A C 1
ATOM 764 O O . MET A 1 100 ? -6.413 29.266 -33.539 1.00 38.16 100 MET A O 1
ATOM 768 N N . MET A 1 101 ? -7.524 27.372 -33.952 1.00 41.72 101 MET A N 1
ATOM 769 C CA . MET A 1 101 ? -8.412 28.059 -34.902 1.00 41.72 101 MET A CA 1
ATOM 770 C C . MET A 1 101 ? -9.861 27.580 -34.995 1.00 41.72 101 MET A C 1
ATOM 772 O O . MET A 1 101 ? -10.538 27.961 -35.939 1.00 41.72 101 MET A O 1
ATOM 776 N N . ASN A 1 102 ? -10.404 26.829 -34.033 1.00 35.31 102 ASN A N 1
ATOM 777 C CA . ASN A 1 102 ? -11.866 26.722 -33.975 1.00 35.31 102 ASN A CA 1
ATOM 778 C C . ASN A 1 102 ? -12.397 26.583 -32.553 1.00 35.31 102 ASN A C 1
ATOM 780 O O . ASN A 1 102 ? -12.094 25.634 -31.834 1.00 35.31 102 ASN A O 1
ATOM 784 N N . GLY A 1 103 ? -13.170 27.594 -32.164 1.00 36.56 103 GLY A N 1
ATOM 785 C CA . GLY A 1 103 ? -13.767 27.730 -30.852 1.00 36.56 103 GLY A CA 1
ATOM 786 C C . GLY A 1 103 ? -14.877 26.723 -30.569 1.00 36.56 103 GLY A C 1
ATOM 787 O O . GLY A 1 103 ? -15.577 26.246 -31.457 1.00 36.56 103 GLY A O 1
ATOM 788 N N . SER A 1 104 ? -15.053 26.438 -29.284 1.00 30.14 104 SER A N 1
ATOM 789 C CA . SER A 1 104 ? -16.322 26.539 -28.548 1.00 30.14 104 SER A CA 1
ATOM 790 C C . SER A 1 104 ? -16.102 25.956 -27.152 1.00 30.14 104 SER A C 1
ATOM 792 O O . SER A 1 104 ? -15.960 24.754 -26.950 1.00 30.14 104 SER A O 1
ATOM 794 N N . ALA A 1 105 ? -16.036 26.853 -26.174 1.00 39.12 105 ALA A N 1
ATOM 795 C CA . ALA A 1 105 ? -15.741 26.596 -24.770 1.00 39.12 105 ALA A CA 1
ATOM 796 C C . ALA A 1 105 ? -16.919 25.953 -23.997 1.00 39.12 105 ALA A C 1
ATOM 798 O O . ALA A 1 105 ? -17.231 26.388 -22.894 1.00 39.12 105 ALA A O 1
ATOM 799 N N . GLN A 1 106 ? -17.602 24.941 -24.553 1.00 30.17 106 GLN A N 1
ATOM 800 C CA . GLN A 1 106 ? -18.883 24.468 -23.990 1.00 30.17 106 GLN A CA 1
ATOM 801 C C . GLN A 1 106 ? -19.036 22.945 -23.785 1.00 30.17 106 GLN A C 1
ATOM 803 O O . GLN A 1 106 ? -20.087 22.505 -23.323 1.00 30.17 106 GLN A O 1
ATOM 808 N N . SER A 1 107 ? -18.024 22.112 -24.058 1.00 33.75 107 SER A N 1
ATOM 809 C CA . SER A 1 107 ? -18.144 20.639 -23.955 1.00 33.75 107 SER A CA 1
ATOM 810 C C . SER A 1 107 ? -17.436 19.985 -22.757 1.00 33.75 107 SER A C 1
ATOM 812 O O . SER A 1 107 ? -17.698 18.819 -22.465 1.00 33.75 107 SER A O 1
ATOM 814 N N . GLU A 1 108 ? -16.590 20.710 -22.022 1.00 41.97 108 GLU A N 1
ATOM 815 C CA . GLU A 1 108 ? -15.715 20.121 -20.991 1.00 41.97 108 GLU A CA 1
ATOM 816 C C . GLU A 1 108 ? -16.396 19.883 -19.626 1.00 41.97 108 GLU A C 1
ATOM 818 O O . GLU A 1 108 ? -15.909 19.082 -18.834 1.00 41.97 108 GLU A O 1
ATOM 823 N N . LEU A 1 109 ? -17.552 20.500 -19.337 1.00 40.31 109 LEU A N 1
ATOM 824 C CA . LEU A 1 109 ? -18.212 20.357 -18.023 1.00 40.31 109 LEU A CA 1
ATOM 825 C C . LEU A 1 109 ? -19.243 19.209 -17.947 1.00 40.31 109 LEU A C 1
ATOM 827 O O . LEU A 1 109 ? -19.686 18.853 -16.858 1.00 40.31 109 LEU A O 1
ATOM 831 N N . LYS A 1 110 ? -19.653 18.621 -19.083 1.00 40.00 110 LYS A N 1
ATOM 832 C CA . LYS A 1 110 ? -20.730 17.603 -19.130 1.00 40.00 110 LYS A CA 1
ATOM 833 C C . LYS A 1 110 ? -20.225 16.153 -19.188 1.00 40.00 110 LYS A C 1
ATOM 835 O O . LYS A 1 110 ? -21.008 15.233 -18.982 1.00 40.00 110 LYS A O 1
ATOM 840 N N . ASN A 1 111 ? -18.925 15.944 -19.408 1.00 46.69 111 ASN A N 1
ATOM 841 C CA . ASN A 1 111 ? -18.304 14.614 -19.523 1.00 46.69 111 ASN A CA 1
ATOM 842 C C . ASN A 1 111 ? -17.698 14.084 -18.208 1.00 46.69 111 ASN A C 1
ATOM 844 O O . ASN A 1 111 ? -17.141 12.988 -18.180 1.00 46.69 111 ASN A O 1
ATOM 848 N N . THR A 1 112 ? -17.807 14.841 -17.116 1.00 48.66 112 THR A N 1
ATOM 849 C CA . THR A 1 112 ? -17.253 14.499 -15.795 1.00 48.66 112 THR A CA 1
ATOM 850 C C . THR A 1 112 ? -18.264 13.839 -14.857 1.00 48.66 112 THR A C 1
ATOM 852 O O . THR A 1 112 ? -17.869 13.271 -13.841 1.00 48.66 112 THR A O 1
ATOM 855 N N . ALA A 1 113 ? -19.557 13.857 -15.193 1.00 45.78 113 ALA A N 1
ATOM 856 C CA . ALA A 1 113 ? -20.585 13.164 -14.426 1.00 45.78 113 ALA A CA 1
ATOM 857 C C . ALA A 1 113 ? -20.719 11.719 -14.927 1.00 45.78 113 ALA A C 1
ATOM 859 O O . ALA A 1 113 ? -21.463 11.438 -15.867 1.00 45.78 113 ALA A O 1
ATOM 860 N N . ALA A 1 114 ? -19.985 10.792 -14.307 1.00 59.22 114 ALA A N 1
ATOM 861 C CA . ALA A 1 114 ? -20.289 9.371 -14.444 1.00 59.22 114 ALA A CA 1
ATOM 862 C C . ALA A 1 114 ? -21.763 9.159 -14.063 1.00 59.22 114 ALA A C 1
ATOM 864 O O . ALA A 1 114 ? -22.192 9.555 -12.978 1.00 59.22 114 ALA A O 1
ATOM 865 N N . THR A 1 115 ? -22.559 8.578 -14.961 1.00 70.50 115 THR A N 1
ATOM 866 C CA . THR A 1 115 ? -23.975 8.332 -14.660 1.00 70.50 115 THR A CA 1
ATOM 867 C C . THR A 1 115 ? -24.049 7.256 -13.571 1.00 70.50 115 THR A C 1
ATOM 869 O O . THR A 1 115 ? -23.218 6.348 -13.556 1.00 70.50 115 THR A O 1
ATOM 872 N N . LEU A 1 116 ? -25.036 7.300 -12.662 1.00 69.75 116 LEU A N 1
ATOM 873 C CA . LEU A 1 116 ? -25.220 6.262 -11.623 1.00 69.75 116 LEU A CA 1
ATOM 874 C C . LEU A 1 116 ? -25.241 4.837 -12.213 1.00 69.75 116 LEU A C 1
ATOM 876 O O . LEU A 1 116 ? -24.799 3.882 -11.577 1.00 69.75 116 LEU A O 1
ATOM 880 N N . THR A 1 117 ? -25.691 4.702 -13.462 1.00 66.69 117 THR A N 1
ATOM 881 C CA . THR A 1 117 ? -25.676 3.450 -14.223 1.00 66.69 117 THR A CA 1
ATOM 882 C C . THR A 1 117 ? -24.268 2.933 -14.535 1.00 66.69 117 THR A C 1
ATOM 884 O O . THR A 1 117 ? -24.064 1.720 -14.521 1.00 66.69 117 THR A O 1
ATOM 887 N N . ASP A 1 118 ? -23.294 3.818 -14.752 1.00 69.69 118 ASP A N 1
ATOM 888 C CA . ASP A 1 118 ? -21.888 3.469 -14.992 1.00 69.69 118 ASP A CA 1
ATOM 889 C C . ASP A 1 118 ? -21.154 3.155 -13.672 1.00 69.69 118 ASP A C 1
ATOM 891 O O . ASP A 1 118 ? -20.298 2.270 -13.627 1.00 69.69 118 ASP A O 1
ATOM 895 N N . ILE A 1 119 ? -21.536 3.817 -12.569 1.00 72.31 119 ILE A N 1
ATOM 896 C CA . ILE A 1 119 ? -20.976 3.577 -11.225 1.00 72.31 119 ILE A CA 1
ATOM 897 C C . ILE A 1 119 ? -21.319 2.169 -10.724 1.00 72.31 119 ILE A C 1
ATOM 899 O O . ILE A 1 119 ? -20.445 1.448 -10.244 1.00 72.31 119 ILE A O 1
ATOM 903 N N . PHE A 1 120 ? -22.574 1.747 -10.877 1.00 72.19 120 PHE A N 1
ATOM 904 C CA . PHE A 1 120 ? -23.027 0.416 -10.459 1.00 72.19 120 PHE A CA 1
ATOM 905 C C . PHE A 1 120 ? -22.867 -0.665 -11.536 1.00 72.19 120 PHE A C 1
ATOM 907 O O . PHE A 1 120 ? -23.299 -1.797 -11.316 1.00 72.19 120 PHE A O 1
ATOM 914 N N . ASN A 1 121 ? -22.277 -0.332 -12.692 1.00 71.00 121 ASN A N 1
ATOM 915 C CA . ASN A 1 121 ? -22.211 -1.211 -13.863 1.00 71.00 121 ASN A CA 1
ATOM 916 C C . ASN A 1 121 ? -23.578 -1.870 -14.177 1.00 71.00 121 ASN A C 1
ATOM 918 O O . ASN A 1 121 ? -23.671 -3.057 -14.486 1.00 71.00 121 ASN A O 1
ATOM 922 N N . LEU A 1 122 ? -24.669 -1.096 -14.078 1.00 63.66 122 LEU A N 1
ATOM 923 C CA . LEU A 1 122 ? -26.048 -1.562 -14.317 1.00 63.66 122 LEU A CA 1
ATOM 924 C C . LEU A 1 122 ? -26.276 -1.998 -15.773 1.00 63.66 122 LEU A C 1
ATOM 926 O O . LEU A 1 122 ? -27.225 -2.721 -16.054 1.00 63.66 122 LEU A O 1
ATOM 930 N N . LYS A 1 123 ? -25.390 -1.581 -16.687 1.00 60.44 123 LYS A N 1
ATOM 931 C CA . LYS A 1 123 ? -25.379 -1.986 -18.099 1.00 60.44 123 LYS A CA 1
ATOM 932 C C . LYS A 1 123 ? -24.883 -3.423 -18.316 1.00 60.44 123 LYS A C 1
ATOM 934 O O . LYS A 1 123 ? -25.077 -3.959 -19.399 1.00 60.44 123 LYS A O 1
ATOM 939 N N . GLY A 1 124 ? -24.285 -4.060 -17.303 1.00 60.88 124 GLY A N 1
ATOM 940 C CA . GLY A 1 124 ? -23.830 -5.450 -17.398 1.00 60.88 124 GLY A CA 1
ATOM 941 C C . GLY A 1 124 ? -22.661 -5.647 -18.367 1.00 60.88 124 GLY A C 1
ATOM 942 O O . GLY A 1 124 ? -22.533 -6.714 -18.968 1.00 60.88 124 GLY A O 1
ATOM 943 N N . GLU A 1 125 ? -21.814 -4.628 -18.527 1.00 60.91 125 GLU A N 1
ATOM 944 C CA . GLU A 1 125 ? -20.629 -4.706 -19.380 1.00 60.91 125 GLU A CA 1
ATOM 945 C C . GLU A 1 125 ? -19.680 -5.781 -18.834 1.00 60.91 125 GLU A C 1
ATOM 947 O O . GLU A 1 125 ? -19.373 -5.799 -17.639 1.00 60.91 125 GLU A O 1
ATOM 952 N N . ARG A 1 126 ? -19.232 -6.702 -19.699 1.00 57.69 126 ARG A N 1
ATOM 953 C CA . ARG A 1 126 ? -18.335 -7.813 -19.323 1.00 57.69 126 ARG A CA 1
ATOM 954 C C . ARG A 1 126 ? -16.852 -7.458 -19.419 1.00 57.69 126 ARG A C 1
ATOM 956 O O . ARG A 1 126 ? -16.032 -8.159 -18.835 1.00 57.69 126 ARG A O 1
ATOM 963 N N . TYR A 1 127 ? -16.512 -6.371 -20.113 1.00 62.44 127 TYR A N 1
ATOM 964 C CA . TYR A 1 127 ? -15.131 -5.961 -20.357 1.00 62.44 127 TYR A CA 1
ATOM 965 C C . TYR A 1 127 ? -14.874 -4.537 -19.849 1.00 62.44 127 TYR A C 1
ATOM 967 O O . TYR A 1 127 ? -15.737 -3.668 -20.000 1.00 62.44 127 TYR A O 1
ATOM 975 N N . PRO A 1 128 ? -13.696 -4.271 -19.255 1.00 65.94 128 PRO A N 1
ATOM 976 C CA . PRO A 1 128 ? -13.350 -2.938 -18.781 1.00 65.94 128 PRO A CA 1
ATOM 977 C C . PRO A 1 128 ? -13.227 -1.962 -19.958 1.00 65.94 128 PRO A C 1
ATOM 979 O O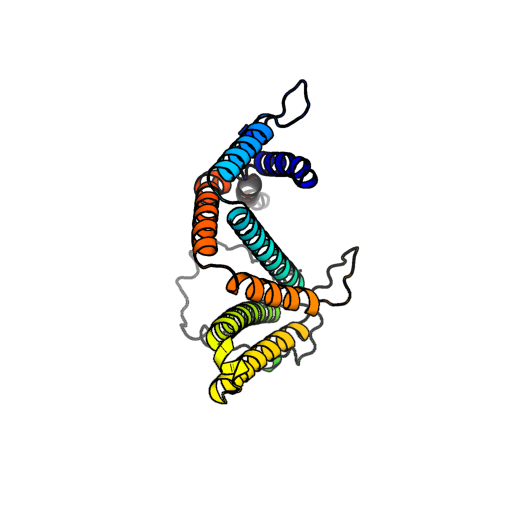 . PRO A 1 128 ? -12.447 -2.171 -20.884 1.00 65.94 128 PRO A O 1
ATOM 982 N N . ASN A 1 129 ? -14.006 -0.882 -19.906 1.00 73.12 129 ASN A N 1
ATOM 983 C CA . ASN A 1 129 ? -13.935 0.258 -20.821 1.00 73.12 129 ASN A CA 1
ATOM 984 C C . ASN A 1 129 ? -13.275 1.463 -20.115 1.00 73.12 129 ASN A C 1
ATOM 986 O O . ASN A 1 129 ? -13.078 1.443 -18.903 1.00 73.12 129 ASN A O 1
ATOM 990 N N . SER A 1 130 ? -12.913 2.526 -20.844 1.00 74.31 130 SER A N 1
ATOM 991 C CA . SER A 1 130 ? -12.189 3.671 -20.249 1.00 74.31 130 SER A CA 1
ATOM 992 C C . SER A 1 130 ? -12.976 4.393 -19.139 1.00 74.31 130 SER A C 1
ATOM 994 O O . SER A 1 130 ? -12.377 4.925 -18.206 1.00 74.31 130 SER A O 1
ATOM 996 N N . THR A 1 131 ? -14.311 4.388 -19.198 1.00 76.50 131 THR A N 1
ATOM 997 C CA . THR A 1 131 ? -15.169 4.968 -18.153 1.00 76.50 131 THR A CA 1
ATOM 998 C C . THR A 1 131 ? -15.179 4.093 -16.900 1.00 76.50 131 THR A C 1
ATOM 1000 O O . THR A 1 131 ? -14.967 4.590 -15.799 1.00 76.50 131 THR A O 1
ATOM 1003 N N . SER A 1 132 ? -15.350 2.783 -17.067 1.00 79.94 132 SER A N 1
ATOM 1004 C CA . SER A 1 132 ? -15.329 1.781 -16.002 1.00 79.94 132 SER A CA 1
ATOM 1005 C C . SER A 1 132 ? -13.959 1.684 -15.328 1.00 79.94 132 SER A C 1
ATOM 1007 O O . SER A 1 132 ? -13.891 1.572 -14.107 1.00 79.94 132 SER A O 1
ATOM 1009 N N . GLU A 1 133 ? -12.867 1.829 -16.081 1.00 81.75 133 GLU A N 1
ATOM 1010 C CA . GLU A 1 133 ? -11.512 1.915 -15.529 1.00 81.75 133 GLU A CA 1
ATOM 1011 C C . GLU A 1 133 ? -11.369 3.130 -14.597 1.00 81.75 133 GLU A C 1
ATOM 1013 O O . GLU A 1 133 ? -10.952 2.985 -13.447 1.00 81.75 133 GLU A O 1
ATOM 1018 N N . LYS A 1 134 ? -11.782 4.324 -15.048 1.00 83.88 134 LYS A N 1
ATOM 1019 C CA . LYS A 1 134 ? -11.748 5.548 -14.227 1.00 83.88 134 LYS A CA 1
ATOM 1020 C C . LYS A 1 134 ? -12.616 5.423 -12.976 1.00 83.88 134 LYS A C 1
ATOM 1022 O O . LYS A 1 134 ? -12.171 5.793 -11.892 1.00 83.88 134 LYS A O 1
ATOM 1027 N N . VAL A 1 135 ? -13.830 4.888 -13.116 1.00 85.56 135 VAL A N 1
ATOM 1028 C CA . VAL A 1 135 ? -14.741 4.630 -11.990 1.00 85.56 135 VAL A CA 1
ATOM 1029 C C . VAL A 1 135 ? -14.112 3.644 -11.005 1.00 85.56 135 VAL A C 1
ATOM 1031 O O . VAL A 1 135 ? -14.150 3.888 -9.802 1.00 85.56 135 VAL A O 1
ATOM 1034 N N . SER A 1 136 ? -13.482 2.574 -11.493 1.00 86.12 136 SER A N 1
ATOM 1035 C CA . SER A 1 136 ? -12.819 1.570 -10.655 1.00 86.12 136 SER A CA 1
ATOM 1036 C C . SER A 1 136 ? -11.640 2.158 -9.880 1.00 86.12 136 SER A C 1
ATOM 1038 O O . SER A 1 136 ? -11.514 1.904 -8.684 1.00 86.12 136 SER A O 1
ATOM 1040 N N . TYR A 1 137 ? -10.805 2.990 -10.513 1.00 87.06 137 TYR A N 1
ATOM 1041 C CA . TYR A 1 137 ? -9.719 3.692 -9.821 1.00 87.06 137 TYR A CA 1
ATOM 1042 C C . TYR A 1 137 ? -10.234 4.730 -8.824 1.00 87.06 137 TYR A C 1
ATOM 1044 O O . TYR A 1 137 ? -9.695 4.824 -7.724 1.00 87.06 137 TYR A O 1
ATOM 1052 N N . GLY A 1 138 ? -11.293 5.469 -9.165 1.00 87.94 138 GLY A N 1
ATOM 1053 C CA . GLY A 1 138 ? -11.930 6.417 -8.251 1.00 87.94 138 GLY A CA 1
ATOM 1054 C C . GLY A 1 138 ? -12.512 5.723 -7.019 1.00 87.94 138 GLY A C 1
ATOM 1055 O O . GLY A 1 138 ? -12.269 6.145 -5.892 1.00 87.94 138 GLY A O 1
ATOM 1056 N N . ALA A 1 139 ? -13.215 4.608 -7.216 1.00 89.69 139 ALA A N 1
ATOM 1057 C CA . ALA A 1 139 ? -13.765 3.813 -6.127 1.00 89.69 139 ALA A CA 1
ATOM 1058 C C . ALA A 1 139 ? -12.667 3.123 -5.296 1.00 89.69 139 ALA A C 1
ATOM 1060 O O . ALA A 1 139 ? -12.804 3.030 -4.079 1.00 89.69 139 ALA A O 1
ATOM 1061 N N . LEU A 1 140 ? -11.553 2.707 -5.912 1.00 91.62 140 LEU A N 1
ATOM 1062 C CA . LEU A 1 140 ? -10.395 2.155 -5.204 1.00 91.62 140 LEU A CA 1
ATOM 1063 C C . LEU A 1 140 ? -9.719 3.222 -4.338 1.00 91.62 140 LEU A C 1
ATOM 1065 O O . LEU A 1 140 ? -9.443 2.972 -3.168 1.00 91.62 140 LEU A O 1
ATOM 1069 N N . ALA A 1 141 ? -9.491 4.417 -4.886 1.00 92.94 141 ALA A N 1
ATOM 1070 C CA . ALA A 1 141 ? -8.950 5.546 -4.136 1.00 92.94 141 ALA A CA 1
ATOM 1071 C C . ALA A 1 141 ? -9.878 5.937 -2.974 1.00 92.94 141 ALA A C 1
ATOM 1073 O O . ALA A 1 141 ? -9.410 6.129 -1.854 1.00 92.94 141 ALA A O 1
ATOM 1074 N N . GLY A 1 142 ? -11.193 5.971 -3.220 1.00 92.88 142 GLY A N 1
ATOM 1075 C CA . GLY A 1 142 ? -12.205 6.194 -2.189 1.00 92.88 142 GLY A CA 1
ATOM 1076 C C . GLY A 1 142 ? -12.177 5.128 -1.092 1.00 92.88 142 GLY A C 1
ATOM 1077 O O . GLY A 1 142 ? -12.199 5.476 0.084 1.00 92.88 142 GLY A O 1
ATOM 1078 N N . TYR A 1 143 ? -12.058 3.847 -1.451 1.00 94.31 143 TYR A N 1
ATOM 1079 C CA . TYR A 1 143 ? -11.942 2.748 -0.489 1.00 94.31 143 TYR A CA 1
ATOM 1080 C C . TYR A 1 143 ? -10.683 2.875 0.380 1.00 94.31 143 TYR A C 1
ATOM 1082 O O . TYR A 1 143 ? -10.767 2.765 1.600 1.00 94.31 143 TYR A O 1
ATOM 1090 N N . VAL A 1 144 ? -9.525 3.150 -0.231 1.00 94.88 144 VAL A N 1
ATOM 1091 C CA . VAL A 1 144 ? -8.250 3.349 0.479 1.00 94.88 144 VAL A CA 1
ATOM 1092 C C . VAL A 1 144 ? -8.343 4.531 1.445 1.00 94.88 144 VAL A C 1
ATOM 1094 O O . VAL A 1 144 ? -7.950 4.401 2.602 1.00 94.88 144 VAL A O 1
ATOM 1097 N N . PHE A 1 145 ? -8.905 5.657 0.999 1.00 95.19 145 PHE A N 1
ATOM 1098 C CA . PHE A 1 145 ? -9.099 6.840 1.836 1.00 95.19 145 PHE A CA 1
ATOM 1099 C C . PHE A 1 145 ? -10.035 6.552 3.014 1.00 95.19 145 PHE A C 1
ATOM 1101 O O . PHE A 1 145 ? -9.652 6.767 4.160 1.00 95.19 145 PHE A O 1
ATOM 1108 N N . MET A 1 146 ? -11.220 5.992 2.748 1.00 94.25 146 MET A N 1
ATOM 1109 C CA . MET A 1 146 ? -12.198 5.653 3.788 1.00 94.25 146 MET A CA 1
ATOM 1110 C C . MET A 1 146 ? -11.647 4.633 4.781 1.00 94.25 146 MET A C 1
ATOM 1112 O O . MET A 1 146 ? -11.880 4.769 5.978 1.00 94.25 146 MET A O 1
ATOM 1116 N N . SER A 1 147 ? -10.883 3.644 4.311 1.00 95.38 147 SER A N 1
ATOM 1117 C CA . SER A 1 147 ? -10.228 2.663 5.174 1.00 95.38 147 SER A CA 1
ATOM 1118 C C . SER A 1 147 ? -9.190 3.320 6.087 1.00 95.38 147 SER A C 1
ATOM 1120 O O . SER A 1 147 ? -9.213 3.071 7.288 1.00 95.38 147 SER A O 1
ATOM 1122 N N . ALA A 1 148 ? -8.342 4.210 5.563 1.00 94.69 148 ALA A N 1
ATOM 1123 C CA . ALA A 1 148 ? -7.376 4.943 6.377 1.00 94.69 148 ALA A CA 1
ATOM 1124 C C . ALA A 1 148 ? -8.068 5.843 7.415 1.00 94.69 148 ALA A C 1
ATOM 1126 O O . ALA A 1 148 ? -7.715 5.799 8.593 1.00 94.69 148 ALA A O 1
ATOM 1127 N N . THR A 1 149 ? -9.084 6.620 7.014 1.00 94.38 149 THR A N 1
ATOM 1128 C CA . THR A 1 149 ? -9.827 7.482 7.946 1.00 94.38 149 THR A CA 1
ATOM 1129 C C . THR A 1 149 ? -10.543 6.653 9.012 1.00 94.38 149 THR A C 1
ATOM 1131 O O . THR A 1 149 ? -10.458 6.996 10.187 1.00 94.38 149 THR A O 1
ATOM 1134 N N . LEU A 1 150 ? -11.190 5.542 8.636 1.00 95.12 150 LEU A N 1
ATOM 1135 C CA . LEU A 1 150 ? -11.851 4.634 9.577 1.00 95.12 150 LEU A CA 1
ATOM 1136 C C . LEU A 1 150 ? -10.851 4.105 10.612 1.00 95.12 150 LEU A C 1
ATOM 1138 O O . LEU A 1 150 ? -11.110 4.202 11.808 1.00 95.12 150 LEU A O 1
ATOM 1142 N N . CYS A 1 151 ? -9.691 3.610 10.174 1.00 93.94 151 CYS A N 1
ATOM 1143 C CA . CYS A 1 151 ? -8.652 3.108 11.072 1.00 93.94 151 CYS A CA 1
ATOM 1144 C C . CYS A 1 151 ? -8.138 4.188 12.035 1.00 93.94 151 CYS A C 1
ATOM 1146 O O . CYS A 1 151 ? -7.989 3.910 13.220 1.00 93.94 151 CYS A O 1
ATOM 1148 N N . ILE A 1 152 ? -7.932 5.421 11.559 1.00 93.19 152 ILE A N 1
ATOM 1149 C CA . ILE A 1 152 ? -7.530 6.554 12.409 1.00 93.19 152 ILE A CA 1
ATOM 1150 C C . ILE A 1 152 ? -8.605 6.855 13.459 1.00 93.19 152 ILE A C 1
ATOM 1152 O O . ILE A 1 152 ? -8.298 6.963 14.643 1.00 93.19 152 ILE A O 1
ATOM 1156 N N . THR A 1 153 ? -9.876 6.943 13.055 1.00 92.06 153 THR A N 1
ATOM 1157 C CA . THR A 1 153 ? -10.979 7.199 13.998 1.00 92.06 153 THR A CA 1
ATOM 1158 C C . THR A 1 153 ? -11.172 6.069 15.007 1.00 92.06 153 THR A C 1
ATOM 1160 O O . THR A 1 153 ? -11.453 6.347 16.166 1.00 92.06 153 THR A O 1
ATOM 1163 N N . LEU A 1 154 ? -10.973 4.812 14.596 1.00 92.25 154 LEU A N 1
ATOM 1164 C CA . LEU A 1 154 ? -11.102 3.645 15.469 1.00 92.25 154 LEU A CA 1
ATOM 1165 C C . LEU A 1 154 ? -10.048 3.619 16.573 1.00 92.25 154 LEU A C 1
ATOM 1167 O O . LEU A 1 154 ? -10.361 3.194 17.677 1.00 92.25 154 LEU A O 1
ATOM 1171 N N . VAL A 1 155 ? -8.818 4.044 16.279 1.00 91.38 155 VAL A N 1
ATOM 1172 C CA . VAL A 1 155 ? -7.751 4.098 17.288 1.00 91.38 155 VAL A CA 1
ATOM 1173 C C . VAL A 1 155 ? -7.923 5.304 18.211 1.00 91.38 155 VAL A C 1
ATOM 1175 O O . VAL A 1 155 ? -7.677 5.188 19.404 1.00 91.38 155 VAL A O 1
ATOM 1178 N N . ASN A 1 156 ? -8.388 6.443 17.691 1.00 91.12 156 ASN A N 1
ATOM 1179 C CA . ASN A 1 156 ? -8.574 7.649 18.502 1.00 91.12 156 ASN A CA 1
ATOM 1180 C C . ASN A 1 156 ? -9.784 7.583 19.444 1.00 91.12 156 ASN A C 1
ATOM 1182 O O . ASN A 1 156 ? -9.746 8.219 20.487 1.00 91.12 156 ASN A O 1
ATOM 1186 N N . ILE A 1 157 ? -10.851 6.873 19.057 1.00 92.44 157 ILE A N 1
ATOM 1187 C CA . ILE A 1 157 ? -12.140 6.833 19.776 1.00 92.44 157 ILE A CA 1
ATOM 1188 C C . ILE A 1 157 ? -12.359 5.439 20.411 1.00 92.44 157 ILE A C 1
ATOM 1190 O O . ILE A 1 157 ? -13.479 4.977 20.624 1.00 92.44 157 ILE A O 1
ATOM 1194 N N . GLU A 1 158 ? -11.278 4.688 20.641 1.00 89.12 158 GLU A N 1
ATOM 1195 C CA . GLU A 1 158 ? -11.341 3.310 21.147 1.00 89.12 158 GLU A CA 1
ATOM 1196 C C . GLU A 1 158 ? -11.993 3.245 22.537 1.00 89.12 158 GLU A C 1
ATOM 1198 O O . GLU A 1 158 ? -12.815 2.363 22.806 1.00 89.12 158 GLU A O 1
ATOM 1203 N N . GLU A 1 159 ? -11.683 4.217 23.399 1.00 89.44 159 GLU A N 1
ATOM 1204 C CA . GLU A 1 159 ? -12.223 4.300 24.755 1.00 89.44 159 GLU A CA 1
ATOM 1205 C C . GLU A 1 159 ? -13.720 4.630 24.745 1.00 89.44 159 GLU A C 1
ATOM 1207 O O . GLU A 1 159 ? -14.512 3.945 25.394 1.00 89.44 159 GLU A O 1
ATOM 1212 N N . GLU A 1 160 ? -14.155 5.611 23.960 1.00 90.12 160 GLU A N 1
ATOM 1213 C CA . GLU A 1 160 ? -15.560 6.011 23.878 1.00 90.12 160 GLU A CA 1
ATOM 1214 C C . GLU A 1 160 ? -16.413 4.967 23.149 1.00 90.12 160 GLU A C 1
ATOM 1216 O O . GLU A 1 160 ? -17.600 4.809 23.451 1.00 90.12 160 GLU A O 1
ATOM 1221 N N . LEU A 1 161 ? -15.816 4.196 22.234 1.00 88.00 161 LEU A N 1
ATOM 1222 C CA . LEU A 1 161 ? -16.474 3.041 21.632 1.00 88.00 161 LEU A CA 1
ATOM 1223 C C . LEU A 1 161 ? -16.674 1.921 22.662 1.00 88.00 161 LEU A C 1
ATOM 1225 O O . LEU A 1 161 ? -17.743 1.310 22.690 1.00 88.00 161 LEU A O 1
ATOM 1229 N N . SER A 1 162 ? -15.695 1.693 23.546 1.00 89.62 162 SER A N 1
ATOM 1230 C CA . SER A 1 162 ? -15.811 0.716 24.640 1.00 89.62 162 SER A CA 1
ATOM 1231 C C . SER A 1 162 ? -16.876 1.109 25.670 1.00 89.62 162 SER A C 1
ATOM 1233 O O . SER A 1 162 ? -17.594 0.253 26.186 1.00 89.62 162 SER A O 1
ATOM 1235 N N . GLN A 1 163 ? -17.039 2.414 25.907 1.00 90.81 163 GLN A N 1
ATOM 1236 C CA . GLN A 1 163 ? -18.077 2.977 26.772 1.00 90.81 163 GLN A CA 1
ATOM 1237 C C . GLN A 1 163 ? -19.458 3.033 26.100 1.00 90.81 163 GLN A C 1
ATOM 1239 O O . GLN A 1 163 ? -20.443 3.397 26.741 1.00 90.81 163 GLN A O 1
ATOM 1244 N N . GLY A 1 164 ? -19.556 2.664 24.819 1.00 88.56 164 GLY A N 1
ATOM 1245 C CA . GLY A 1 164 ? -20.816 2.608 24.085 1.00 88.56 164 GLY A CA 1
ATOM 1246 C C . GLY A 1 164 ? -21.417 3.982 23.787 1.00 88.56 164 GLY A C 1
ATOM 1247 O O . GLY A 1 164 ? -22.640 4.108 23.688 1.00 88.56 164 GLY A O 1
ATOM 1248 N N . VAL A 1 165 ? -20.591 5.027 23.660 1.00 92.81 165 VAL A N 1
ATOM 1249 C CA . VAL A 1 165 ? -21.103 6.384 23.466 1.00 92.81 165 VAL A CA 1
ATOM 1250 C C . VAL A 1 165 ? -21.773 6.507 22.080 1.00 92.81 165 VAL A C 1
ATOM 1252 O O . VAL A 1 165 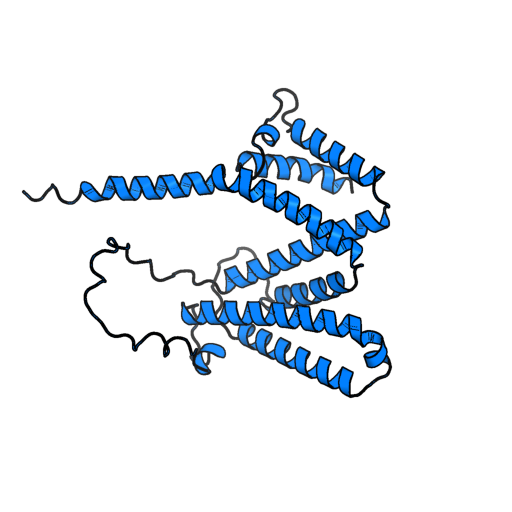? -21.148 6.196 21.061 1.00 92.81 165 VAL A O 1
ATOM 1255 N N . PRO A 1 166 ? -23.031 6.989 21.984 1.00 92.62 166 PRO A N 1
ATOM 1256 C CA . PRO A 1 166 ? -23.796 6.935 20.733 1.00 92.62 166 PRO A CA 1
ATOM 1257 C C . PRO A 1 166 ? -23.183 7.702 19.556 1.00 92.62 166 PRO A C 1
ATOM 1259 O O . PRO A 1 166 ? -23.324 7.274 18.409 1.00 92.62 166 PRO A O 1
ATOM 1262 N N . TRP A 1 167 ? -22.509 8.831 19.809 1.00 90.94 167 TRP A N 1
ATOM 1263 C CA . TRP A 1 167 ? -21.893 9.629 18.741 1.00 90.94 167 TRP A CA 1
ATOM 1264 C C . TRP A 1 167 ? -20.725 8.880 18.085 1.00 90.94 167 TRP A C 1
ATOM 1266 O O . TRP A 1 167 ? -20.619 8.884 16.859 1.00 90.94 167 TRP A O 1
ATOM 1276 N N . ALA A 1 168 ? -19.916 8.171 18.879 1.00 90.75 168 ALA A N 1
ATOM 1277 C CA . ALA A 1 168 ? -18.792 7.372 18.400 1.00 90.75 168 ALA A CA 1
ATOM 1278 C C . ALA A 1 168 ? -19.286 6.221 17.515 1.00 90.75 168 ALA A C 1
ATOM 1280 O O . ALA A 1 168 ? -18.869 6.094 16.364 1.00 90.75 168 ALA A O 1
ATOM 1281 N N . ILE A 1 169 ? -20.275 5.461 18.003 1.00 91.62 169 ILE A N 1
ATOM 1282 C CA . ILE A 1 169 ? -20.907 4.365 17.252 1.00 91.62 169 ILE A CA 1
ATOM 1283 C C . ILE A 1 169 ? -21.504 4.878 15.936 1.00 91.62 169 ILE A C 1
ATOM 1285 O O . ILE A 1 169 ? -21.336 4.251 14.889 1.00 91.62 169 ILE A O 1
ATOM 1289 N N . SER A 1 170 ? -22.184 6.026 15.974 1.00 93.19 170 SER A N 1
ATOM 1290 C CA . SER A 1 170 ? -22.817 6.613 14.790 1.00 93.19 170 SER A CA 1
ATOM 1291 C C . SER A 1 170 ? -21.785 6.996 13.727 1.00 93.19 170 SER A C 1
ATOM 1293 O O . SER A 1 170 ? -21.953 6.635 12.563 1.00 93.19 170 SER A O 1
ATOM 1295 N N . ILE A 1 171 ? -20.693 7.666 14.112 1.00 93.00 171 ILE A N 1
ATOM 1296 C CA . ILE A 1 171 ? -19.618 8.057 13.186 1.00 93.00 171 ILE A CA 1
ATOM 1297 C C . ILE A 1 171 ? -18.945 6.820 12.586 1.00 93.00 171 ILE A C 1
ATOM 1299 O O . ILE A 1 171 ? -18.838 6.714 11.362 1.00 93.00 171 ILE A O 1
ATOM 1303 N N . THR A 1 172 ? -18.550 5.853 13.418 1.00 92.56 172 THR A N 1
ATOM 1304 C CA . THR A 1 172 ? -17.915 4.615 12.951 1.00 92.56 172 THR A CA 1
ATOM 1305 C C . THR A 1 172 ? -18.833 3.842 12.003 1.00 92.56 172 THR A C 1
ATOM 1307 O O . THR A 1 172 ? -18.391 3.402 10.943 1.00 92.56 172 THR A O 1
ATOM 1310 N N . SER A 1 173 ? -20.124 3.729 12.326 1.00 93.38 173 SER A N 1
ATOM 1311 C CA . SER A 1 173 ? -21.118 3.057 11.481 1.00 93.38 173 SER A CA 1
ATOM 1312 C C . SER A 1 173 ? -21.261 3.726 10.110 1.00 93.38 173 SER A C 1
ATOM 1314 O O . SER A 1 173 ? -21.231 3.047 9.082 1.00 93.38 173 SER A O 1
ATOM 1316 N N . VAL A 1 174 ? -21.329 5.061 10.069 1.00 94.88 174 VAL A N 1
ATOM 1317 C CA . VAL A 1 174 ? -21.404 5.827 8.815 1.00 94.88 174 VAL A CA 1
ATOM 1318 C C . VAL A 1 174 ? -20.162 5.591 7.951 1.00 94.88 174 VAL A C 1
ATOM 1320 O O . VAL A 1 174 ? -20.282 5.325 6.754 1.00 94.88 174 VAL A O 1
ATOM 1323 N N . MET A 1 175 ? -18.967 5.623 8.539 1.00 93.62 175 MET A N 1
ATOM 1324 C CA . MET A 1 175 ? -17.716 5.390 7.808 1.00 93.62 175 MET A CA 1
ATOM 1325 C C . MET A 1 175 ? -17.606 3.958 7.274 1.00 93.62 175 MET A C 1
ATOM 1327 O O . MET A 1 175 ? -17.218 3.756 6.121 1.00 93.62 175 MET A O 1
ATOM 1331 N N . VAL A 1 176 ? -18.012 2.965 8.072 1.00 94.69 176 VAL A N 1
ATOM 1332 C CA . VAL A 1 176 ? -18.097 1.566 7.630 1.00 94.69 176 VAL A CA 1
ATOM 1333 C C . VAL A 1 176 ? -19.098 1.427 6.484 1.00 94.69 176 VAL A C 1
ATOM 1335 O O . VAL A 1 176 ? -18.792 0.758 5.499 1.00 94.69 176 VAL A O 1
ATOM 1338 N N . ALA A 1 177 ? -20.251 2.097 6.543 1.00 94.88 177 ALA A N 1
ATOM 1339 C CA . ALA A 1 177 ? -21.233 2.070 5.463 1.00 94.88 177 ALA A CA 1
ATOM 1340 C C . ALA A 1 177 ? -20.651 2.619 4.147 1.00 94.88 177 ALA A C 1
ATOM 1342 O O . ALA A 1 177 ? -20.763 1.962 3.111 1.00 94.88 177 ALA A O 1
ATOM 1343 N N . PHE A 1 178 ? -19.951 3.760 4.173 1.00 94.25 178 PHE A N 1
ATOM 1344 C CA . PHE A 1 178 ? -19.266 4.297 2.986 1.00 94.25 178 PHE A CA 1
ATOM 1345 C C . PHE A 1 178 ? -18.171 3.359 2.455 1.00 94.25 178 PHE A C 1
ATOM 1347 O O . PHE A 1 178 ? -18.041 3.165 1.240 1.00 94.25 178 PHE A O 1
ATOM 1354 N N . MET A 1 179 ? -17.408 2.724 3.346 1.00 94.00 179 MET A N 1
ATOM 1355 C CA . MET A 1 179 ? -16.407 1.724 2.971 1.00 94.00 179 MET A CA 1
ATOM 1356 C C . MET A 1 179 ? -17.051 0.496 2.300 1.00 94.00 179 MET A C 1
ATOM 1358 O O . MET A 1 179 ? -16.559 0.012 1.281 1.00 94.00 179 MET A O 1
ATOM 1362 N N . VAL A 1 180 ? -18.187 0.015 2.811 1.00 93.81 180 VAL A N 1
ATOM 1363 C CA . VAL A 1 180 ? -18.942 -1.099 2.214 1.00 93.81 180 VAL A CA 1
ATOM 1364 C C . VAL A 1 180 ? -19.517 -0.709 0.852 1.00 93.81 180 VAL A C 1
ATOM 1366 O O . VAL A 1 180 ? -19.451 -1.505 -0.085 1.00 93.81 180 VAL A O 1
ATOM 1369 N N . VAL A 1 181 ? -20.021 0.519 0.696 1.00 91.69 181 VAL A N 1
ATOM 1370 C CA . VAL A 1 181 ? -20.518 1.028 -0.593 1.00 91.69 181 VAL A CA 1
ATOM 1371 C C . VAL A 1 181 ? -19.400 1.050 -1.637 1.00 91.69 181 VAL A C 1
ATOM 1373 O O . VAL A 1 181 ? -19.580 0.523 -2.734 1.00 91.69 181 VAL A O 1
ATOM 1376 N N . THR A 1 182 ? -18.226 1.594 -1.306 1.00 89.00 182 THR A N 1
ATOM 1377 C CA . THR A 1 182 ? -17.075 1.623 -2.231 1.00 89.00 182 THR A CA 1
ATOM 1378 C C . THR A 1 182 ? -16.562 0.219 -2.570 1.00 89.00 182 THR A C 1
ATOM 1380 O O . THR A 1 182 ? -16.268 -0.060 -3.734 1.00 89.00 182 THR A O 1
ATOM 1383 N N . PHE A 1 183 ? -16.553 -0.707 -1.606 1.00 91.62 183 PHE A N 1
ATOM 1384 C CA . PHE A 1 183 ? -16.251 -2.121 -1.847 1.00 91.62 183 PHE A CA 1
ATOM 1385 C C . PHE A 1 183 ? -17.268 -2.799 -2.779 1.00 91.62 183 PHE A C 1
ATOM 1387 O O . PHE A 1 183 ? -16.899 -3.571 -3.672 1.00 91.62 183 PHE A O 1
ATOM 1394 N N . PHE A 1 184 ? -18.556 -2.513 -2.594 1.00 90.06 184 PHE A N 1
ATOM 1395 C CA . PHE A 1 184 ? -19.617 -3.056 -3.433 1.00 90.06 184 PHE A CA 1
ATOM 1396 C C . PHE A 1 184 ? -19.526 -2.526 -4.865 1.00 90.06 184 PHE A C 1
ATOM 1398 O O . PHE A 1 184 ? -19.643 -3.311 -5.807 1.00 90.06 184 PHE A O 1
ATOM 1405 N N . ILE A 1 185 ? -19.235 -1.230 -5.035 1.00 86.75 185 ILE A N 1
ATOM 1406 C CA . ILE A 1 185 ? -18.948 -0.626 -6.342 1.00 86.75 185 ILE A CA 1
ATOM 1407 C C . ILE A 1 185 ? -17.799 -1.385 -7.014 1.00 86.75 185 ILE A C 1
ATOM 1409 O O . ILE A 1 185 ? -17.980 -1.874 -8.126 1.00 86.75 185 ILE A O 1
ATOM 1413 N N . LEU A 1 186 ? -16.669 -1.593 -6.324 1.00 85.88 186 LEU A N 1
ATOM 1414 C CA . LEU A 1 186 ? -15.538 -2.375 -6.851 1.00 85.88 186 LEU A CA 1
ATOM 1415 C C . LEU A 1 186 ? -15.948 -3.789 -7.266 1.00 85.88 186 LEU A C 1
ATOM 1417 O O . LEU A 1 186 ? -15.574 -4.264 -8.333 1.00 85.88 186 LEU A O 1
ATOM 1421 N N . SER A 1 187 ? -16.737 -4.463 -6.435 1.00 85.06 187 SER A N 1
ATOM 1422 C CA . SER A 1 187 ? -17.165 -5.841 -6.682 1.00 85.06 187 SER A CA 1
ATOM 1423 C C . SER A 1 187 ? -18.060 -5.983 -7.916 1.00 85.06 187 SER A C 1
ATOM 1425 O O . SER A 1 187 ? -18.080 -7.056 -8.522 1.00 85.06 187 SER A O 1
ATOM 1427 N N . ARG A 1 188 ? -18.779 -4.917 -8.291 1.00 81.69 188 ARG A N 1
ATOM 1428 C CA . ARG A 1 188 ? -19.675 -4.854 -9.457 1.00 81.69 188 ARG A CA 1
ATOM 1429 C C . ARG A 1 188 ? -18.982 -4.407 -10.747 1.00 81.69 188 ARG A C 1
ATOM 1431 O O . ARG A 1 188 ? -19.539 -4.617 -11.826 1.00 81.69 188 ARG A O 1
ATOM 1438 N N . GLN A 1 189 ? -17.796 -3.805 -10.662 1.00 82.06 189 GLN A N 1
ATOM 1439 C CA . GLN A 1 189 ? -17.054 -3.365 -11.843 1.00 82.06 189 GLN A CA 1
ATOM 1440 C C . GLN A 1 189 ? -16.525 -4.567 -12.655 1.00 82.06 189 GLN A C 1
ATOM 1442 O O . GLN A 1 189 ? -16.137 -5.591 -12.077 1.00 82.06 189 GLN A O 1
ATOM 1447 N N . PRO A 1 190 ? -16.511 -4.466 -13.998 1.00 74.25 190 PRO A N 1
ATOM 1448 C CA . PRO A 1 190 ? -15.982 -5.502 -14.868 1.00 74.25 190 PRO A CA 1
ATOM 1449 C C . PRO A 1 190 ? -14.487 -5.674 -14.620 1.00 74.25 190 PRO A C 1
ATOM 1451 O O . PRO A 1 190 ? -13.716 -4.718 -14.559 1.00 74.25 190 PRO A O 1
ATOM 1454 N N . LYS A 1 191 ? -14.074 -6.928 -14.475 1.00 76.75 191 LYS A N 1
ATOM 1455 C CA . LYS A 1 191 ? -12.689 -7.296 -14.202 1.00 76.75 191 LYS A CA 1
ATOM 1456 C C . LYS A 1 191 ? -12.044 -7.735 -15.507 1.00 76.75 191 LYS A C 1
ATOM 1458 O O . LYS A 1 191 ? -12.643 -8.513 -16.241 1.00 76.75 191 LYS A O 1
ATOM 1463 N N . ALA A 1 192 ? -10.812 -7.309 -15.765 1.00 68.25 192 ALA A N 1
ATOM 1464 C CA . ALA A 1 192 ? -10.029 -7.868 -16.854 1.00 68.25 192 ALA A CA 1
ATOM 1465 C C . ALA A 1 192 ? -9.884 -9.385 -16.645 1.00 68.25 192 ALA A C 1
ATOM 1467 O O . ALA A 1 192 ? -9.510 -9.845 -15.555 1.00 68.25 192 ALA A O 1
ATOM 1468 N N . GLU A 1 193 ? -10.195 -10.165 -17.680 1.00 60.62 193 GLU A N 1
ATOM 1469 C CA . GLU A 1 193 ? -9.832 -11.577 -17.748 1.00 60.62 193 GLU A CA 1
ATOM 1470 C C . GLU A 1 193 ? -8.331 -11.662 -18.020 1.00 60.62 193 GLU A C 1
ATOM 1472 O O . GLU A 1 193 ? -7.873 -11.798 -19.148 1.00 60.62 193 GLU A O 1
ATOM 1477 N N . ALA A 1 194 ? -7.537 -11.494 -16.965 1.00 57.03 194 ALA A N 1
ATOM 1478 C CA . ALA A 1 194 ? -6.147 -11.899 -17.008 1.00 57.03 194 ALA A CA 1
ATOM 1479 C C . ALA A 1 194 ? -6.120 -13.425 -16.879 1.00 57.03 194 ALA A C 1
ATOM 1481 O O . ALA A 1 194 ? -6.553 -13.967 -15.855 1.00 57.03 194 ALA A O 1
ATOM 1482 N N . ASP A 1 195 ? -5.630 -14.108 -17.913 1.00 52.12 195 ASP A N 1
ATOM 1483 C CA . ASP A 1 195 ? -5.392 -15.551 -17.901 1.00 52.12 195 ASP A CA 1
ATOM 1484 C C . ASP A 1 195 ? -4.175 -15.839 -17.004 1.00 52.12 195 ASP A C 1
ATOM 1486 O O . ASP A 1 195 ? -3.042 -16.021 -17.442 1.00 52.12 195 ASP A O 1
ATOM 1490 N N . LEU A 1 196 ? -4.384 -15.734 -15.692 1.00 55.62 196 LEU A N 1
ATOM 1491 C CA . LEU A 1 196 ? -3.360 -16.016 -14.696 1.00 55.62 196 LEU A CA 1
ATOM 1492 C C . LEU A 1 196 ? -3.335 -17.527 -14.453 1.00 55.62 196 LEU A C 1
ATOM 1494 O O . LEU A 1 196 ? -4.349 -18.110 -14.068 1.00 55.62 196 LEU A O 1
ATOM 1498 N N . THR A 1 197 ? -2.157 -18.141 -14.609 1.00 52.28 197 THR A N 1
ATOM 1499 C CA . THR A 1 197 ? -1.876 -19.563 -14.318 1.00 52.28 197 THR A CA 1
ATOM 1500 C C . THR A 1 197 ? -2.318 -19.985 -12.909 1.00 52.28 197 THR A C 1
ATOM 1502 O O . THR A 1 197 ? -2.613 -21.153 -12.681 1.00 52.28 197 THR A O 1
ATOM 1505 N N . PHE A 1 198 ? -2.427 -19.036 -11.974 1.00 50.06 198 PHE A N 1
ATOM 1506 C CA . PHE A 1 198 ? -2.992 -19.240 -10.642 1.00 50.06 198 PHE A CA 1
ATOM 1507 C C . PHE A 1 198 ? -4.160 -18.277 -10.398 1.00 50.06 198 PHE A C 1
ATOM 1509 O O . PHE A 1 198 ? -3.973 -17.078 -10.181 1.00 50.06 198 PHE A O 1
ATOM 1516 N N . LYS A 1 199 ? -5.388 -18.808 -10.422 1.00 56.28 199 LYS A N 1
ATOM 1517 C CA . LYS A 1 199 ? -6.611 -18.062 -10.096 1.00 56.28 199 LYS A CA 1
ATOM 1518 C C . LYS A 1 199 ? -6.844 -18.102 -8.588 1.00 56.28 199 LYS A C 1
ATOM 1520 O O . LYS A 1 199 ? -7.135 -19.157 -8.035 1.00 56.28 199 LYS A O 1
ATOM 1525 N N . VAL A 1 200 ? -6.760 -16.950 -7.925 1.00 58.06 200 VAL A N 1
ATOM 1526 C CA . VAL A 1 200 ? -7.213 -16.811 -6.532 1.00 58.06 200 VAL A CA 1
ATOM 1527 C C . VAL A 1 200 ? -8.732 -16.558 -6.543 1.00 58.06 200 VAL A C 1
ATOM 1529 O O . VAL A 1 200 ? -9.162 -15.539 -7.085 1.00 58.06 200 VAL A O 1
ATOM 1532 N N . PRO A 1 201 ? -9.574 -17.448 -5.985 1.00 58.94 201 PRO A N 1
ATOM 1533 C CA . PRO A 1 201 ? -11.029 -17.400 -6.186 1.00 58.94 201 PRO A CA 1
ATOM 1534 C C . PRO A 1 201 ? -11.753 -16.227 -5.493 1.00 58.94 201 PRO A C 1
ATOM 1536 O O . PRO A 1 201 ? -12.865 -15.893 -5.887 1.00 58.94 201 PRO A O 1
ATOM 1539 N N . LEU A 1 202 ? -11.136 -15.550 -4.514 1.00 69.75 202 LEU A N 1
ATOM 1540 C CA . LEU A 1 202 ? -11.766 -14.483 -3.708 1.00 69.75 202 LEU A CA 1
ATOM 1541 C C . LEU A 1 202 ? -11.359 -13.038 -4.095 1.00 69.75 202 LEU A C 1
ATOM 1543 O O . LEU A 1 202 ? -11.292 -12.144 -3.250 1.00 69.75 202 LEU A O 1
ATOM 1547 N N . LEU A 1 203 ? -11.091 -12.764 -5.374 1.00 68.81 203 LEU A N 1
ATOM 1548 C CA . LEU A 1 203 ? -10.853 -11.397 -5.876 1.00 68.81 203 LEU A CA 1
ATOM 1549 C C . LEU A 1 203 ? -12.198 -10.665 -6.094 1.00 68.81 203 LEU A C 1
ATOM 1551 O O . LEU A 1 203 ? -13.001 -11.133 -6.908 1.00 68.81 203 LEU A O 1
ATOM 1555 N N . PRO A 1 204 ? -12.486 -9.520 -5.435 1.00 77.31 204 PRO A N 1
ATOM 1556 C CA . PRO A 1 204 ? -11.563 -8.517 -4.890 1.00 77.31 204 PRO A CA 1
ATOM 1557 C C . PRO A 1 204 ? -11.511 -8.453 -3.349 1.00 77.31 204 PRO A C 1
ATOM 1559 O O . PRO A 1 204 ? -10.853 -7.572 -2.802 1.00 77.31 204 PRO A O 1
ATOM 1562 N N . LEU A 1 205 ? -12.189 -9.371 -2.651 1.00 85.25 205 LEU A N 1
ATOM 1563 C CA . LEU A 1 205 ? -12.322 -9.373 -1.192 1.00 85.25 205 LEU A CA 1
ATOM 1564 C C . LEU A 1 205 ? -10.963 -9.434 -0.485 1.00 85.25 205 LEU A C 1
ATOM 1566 O O . LEU A 1 205 ? -10.714 -8.651 0.426 1.00 85.25 205 LEU A O 1
ATOM 1570 N N . LEU A 1 206 ? -10.077 -10.332 -0.931 1.00 87.69 206 LEU A N 1
ATOM 1571 C CA . LEU A 1 206 ? -8.786 -10.564 -0.275 1.00 87.69 206 LEU A CA 1
ATOM 1572 C C . LEU A 1 206 ? -7.874 -9.317 -0.271 1.00 87.69 206 LEU A C 1
ATOM 1574 O O . LEU A 1 206 ? -7.444 -8.922 0.814 1.00 87.69 206 LEU A O 1
ATOM 1578 N N . PRO A 1 207 ? -7.597 -8.649 -1.414 1.00 89.06 207 PRO A N 1
ATOM 1579 C CA . PRO A 1 207 ? -6.823 -7.407 -1.405 1.00 89.06 207 PRO A CA 1
ATOM 1580 C C . PRO A 1 207 ? -7.457 -6.285 -0.572 1.00 89.06 207 PRO A C 1
ATOM 1582 O O . PRO A 1 207 ? -6.745 -5.602 0.156 1.00 89.06 207 PRO A O 1
ATOM 1585 N N . CYS A 1 208 ? -8.781 -6.106 -0.637 1.00 90.94 208 CYS A N 1
ATOM 1586 C CA . CYS A 1 208 ? -9.474 -5.075 0.141 1.00 90.94 208 CYS A CA 1
ATOM 1587 C C . CYS A 1 208 ? -9.334 -5.314 1.652 1.00 90.94 208 CYS A C 1
ATOM 1589 O O . CYS A 1 208 ? -8.945 -4.412 2.392 1.00 90.94 208 CYS A O 1
ATOM 1591 N N . PHE A 1 209 ? -9.561 -6.549 2.100 1.00 92.25 209 PHE A N 1
ATOM 1592 C CA . PHE A 1 209 ? -9.385 -6.926 3.500 1.00 92.25 209 PHE A CA 1
ATOM 1593 C C . PHE A 1 209 ? -7.936 -6.737 3.971 1.00 92.25 209 PHE A C 1
ATOM 1595 O O . PHE A 1 209 ? -7.707 -6.207 5.057 1.00 92.25 209 PHE A O 1
ATOM 1602 N N . SER A 1 210 ? -6.958 -7.089 3.125 1.00 93.75 210 SER A N 1
ATOM 1603 C CA . SER A 1 210 ? -5.540 -6.853 3.410 1.00 93.75 210 SER A CA 1
ATOM 1604 C C . SER A 1 210 ? -5.227 -5.369 3.610 1.00 93.75 210 SER A C 1
ATOM 1606 O O . SER A 1 210 ? -4.547 -5.037 4.575 1.00 93.75 210 SER A O 1
ATOM 1608 N N . ILE A 1 211 ? -5.744 -4.476 2.758 1.00 94.62 211 ILE A N 1
ATOM 1609 C CA . ILE A 1 211 ? -5.556 -3.022 2.903 1.00 94.62 211 ILE A CA 1
ATOM 1610 C C . ILE A 1 211 ? -6.108 -2.538 4.251 1.00 94.62 211 ILE A C 1
ATOM 1612 O O . ILE A 1 211 ? -5.417 -1.822 4.971 1.00 94.62 211 ILE A O 1
ATOM 1616 N N . CYS A 1 212 ? -7.317 -2.974 4.619 1.00 94.50 212 CYS A N 1
ATOM 1617 C CA . CYS A 1 212 ? -7.958 -2.563 5.867 1.00 94.50 212 CYS A CA 1
ATOM 1618 C C . CYS A 1 212 ? -7.174 -3.007 7.109 1.00 94.50 212 CYS A C 1
ATOM 1620 O O . CYS A 1 212 ? -6.932 -2.200 8.007 1.00 94.50 212 CYS A O 1
ATOM 1622 N N . ILE A 1 213 ? -6.747 -4.273 7.161 1.00 94.19 213 ILE A N 1
ATOM 1623 C CA . ILE A 1 213 ? -5.936 -4.779 8.277 1.00 94.19 213 ILE A CA 1
ATOM 1624 C C . ILE A 1 213 ? -4.601 -4.047 8.343 1.00 94.19 213 ILE A C 1
ATOM 1626 O O . ILE A 1 213 ? -4.179 -3.640 9.424 1.00 94.19 213 ILE A O 1
ATOM 1630 N N . ASN A 1 214 ? -3.936 -3.866 7.201 1.00 95.12 214 ASN A N 1
ATOM 1631 C CA . ASN A 1 214 ? -2.630 -3.228 7.180 1.00 95.12 214 ASN A CA 1
ATOM 1632 C C . ASN A 1 214 ? -2.709 -1.785 7.686 1.00 95.12 214 ASN A C 1
ATOM 1634 O O . ASN A 1 214 ? -1.851 -1.384 8.465 1.00 95.12 214 ASN A O 1
ATOM 1638 N N . PHE A 1 215 ? -3.739 -1.019 7.307 1.00 94.81 215 PHE A N 1
ATOM 1639 C CA . PHE A 1 215 ? -3.949 0.320 7.862 1.00 94.81 215 PHE A CA 1
ATOM 1640 C C . PHE A 1 215 ? -4.244 0.303 9.354 1.00 94.81 215 PHE A C 1
ATOM 1642 O O . PHE A 1 215 ? -3.641 1.090 10.079 1.00 94.81 215 PHE A O 1
ATOM 1649 N N . TYR A 1 216 ? -5.092 -0.606 9.834 1.00 93.44 216 TYR A N 1
ATOM 1650 C CA . TYR A 1 216 ? -5.362 -0.721 11.267 1.00 93.44 216 TYR A CA 1
ATOM 1651 C C . TYR A 1 216 ? -4.076 -0.971 12.069 1.00 93.44 216 TYR A C 1
ATOM 1653 O O . TYR A 1 216 ? -3.796 -0.261 13.035 1.00 93.44 216 TYR A O 1
ATOM 1661 N N . LEU A 1 217 ? -3.250 -1.920 11.620 1.00 92.25 217 LEU A N 1
ATOM 1662 C CA . LEU A 1 217 ? -1.972 -2.223 12.262 1.00 92.25 217 LEU A CA 1
ATOM 1663 C C . LEU A 1 217 ? -0.976 -1.064 12.150 1.00 92.25 217 LEU A C 1
ATOM 1665 O O . LEU A 1 217 ? -0.242 -0.807 13.095 1.00 92.25 217 LEU A O 1
ATOM 1669 N N . MET A 1 218 ? -0.968 -0.334 11.032 1.00 92.19 218 MET A N 1
ATOM 1670 C CA . MET A 1 218 ? -0.100 0.832 10.858 1.00 92.19 218 MET A CA 1
ATOM 1671 C C . MET A 1 218 ? -0.474 2.012 11.771 1.00 92.19 218 MET A C 1
ATOM 1673 O O . MET A 1 218 ? 0.418 2.751 12.181 1.00 92.19 218 MET A O 1
ATOM 1677 N N . VAL A 1 219 ? -1.759 2.206 12.088 1.00 91.69 219 VAL A N 1
ATOM 1678 C CA . VAL A 1 219 ? -2.222 3.280 12.992 1.00 91.69 219 VAL A CA 1
ATOM 1679 C C . VAL A 1 219 ? -1.976 2.926 14.464 1.00 91.69 219 VAL A C 1
ATOM 1681 O O . VAL A 1 219 ? -1.757 3.819 15.273 1.00 91.69 219 VAL A O 1
ATOM 1684 N N . LYS A 1 220 ? -1.956 1.635 14.820 1.00 90.06 220 LYS A N 1
ATOM 1685 C CA . LYS A 1 220 ? -1.616 1.168 16.177 1.00 90.06 220 LYS A CA 1
ATOM 1686 C C . LYS A 1 220 ? -0.123 1.306 16.528 1.00 90.06 220 LYS A C 1
ATOM 1688 O O . LYS A 1 220 ? 0.232 1.117 17.688 1.00 90.06 220 LYS A O 1
ATOM 1693 N N . LEU A 1 221 ? 0.744 1.605 15.556 1.00 87.81 221 LEU A N 1
ATOM 1694 C CA . LEU A 1 221 ? 2.175 1.839 15.784 1.00 87.81 221 LEU A CA 1
ATOM 1695 C C . LEU A 1 221 ? 2.440 3.267 16.279 1.00 87.81 221 LEU A C 1
ATOM 1697 O O . LEU A 1 221 ? 1.734 4.205 15.918 1.00 87.81 221 LEU A O 1
ATOM 1701 N N . ASP A 1 222 ? 3.516 3.437 17.049 1.00 87.88 222 ASP A N 1
ATOM 1702 C CA . ASP A 1 222 ? 3.954 4.743 17.552 1.00 87.88 222 ASP A CA 1
ATOM 1703 C C . ASP A 1 222 ? 4.258 5.737 16.407 1.00 87.88 222 ASP A C 1
ATOM 1705 O O . ASP A 1 222 ? 4.850 5.400 15.374 1.00 87.88 222 ASP A O 1
ATOM 1709 N N . VAL A 1 223 ? 3.904 7.006 16.615 1.00 88.00 223 VAL A N 1
ATOM 1710 C CA . VAL A 1 223 ? 4.172 8.129 15.705 1.00 88.00 223 VAL A CA 1
ATOM 1711 C C . VAL A 1 223 ? 5.676 8.290 15.452 1.00 88.00 223 VAL A C 1
ATOM 1713 O O . VAL A 1 223 ? 6.091 8.657 14.347 1.00 88.00 223 VAL A O 1
ATOM 1716 N N . ILE A 1 224 ? 6.524 7.956 16.430 1.00 88.69 224 ILE A N 1
ATOM 1717 C CA . ILE A 1 224 ? 7.986 7.977 16.266 1.00 88.69 224 ILE A CA 1
ATOM 1718 C C . ILE A 1 224 ? 8.430 6.998 15.165 1.00 88.69 224 ILE A C 1
ATOM 1720 O O . ILE A 1 224 ? 9.324 7.318 14.371 1.00 88.69 224 ILE A O 1
ATOM 1724 N N . THR A 1 225 ? 7.791 5.831 15.066 1.00 89.12 225 THR A N 1
ATOM 1725 C CA . THR A 1 225 ? 8.071 4.828 14.027 1.00 89.12 225 THR A CA 1
ATOM 1726 C C . THR A 1 225 ? 7.744 5.373 12.639 1.00 89.12 225 THR A C 1
ATOM 1728 O O . THR A 1 225 ? 8.547 5.225 11.714 1.00 89.12 225 THR A O 1
ATOM 1731 N N . TRP A 1 226 ? 6.625 6.087 12.503 1.00 90.19 226 TRP A N 1
ATOM 1732 C CA . TRP A 1 226 ? 6.240 6.767 11.264 1.00 90.19 226 TRP A CA 1
ATOM 1733 C C . TRP A 1 226 ? 7.245 7.830 10.836 1.00 90.19 226 TRP A C 1
ATOM 1735 O O . TRP A 1 226 ? 7.625 7.886 9.664 1.00 90.19 226 TRP A O 1
ATOM 1745 N N . PHE A 1 227 ? 7.717 8.645 11.778 1.00 91.31 227 PHE A N 1
ATOM 1746 C CA . PHE A 1 227 ? 8.716 9.667 11.487 1.00 91.31 227 PHE A CA 1
ATOM 1747 C C . PHE A 1 227 ? 10.021 9.047 10.969 1.00 91.31 227 PHE A C 1
ATOM 1749 O O . PHE A 1 227 ? 10.539 9.452 9.926 1.00 91.31 227 PHE A O 1
ATOM 1756 N N . ARG A 1 228 ? 10.519 8.003 11.643 1.00 89.31 228 ARG A N 1
ATOM 1757 C CA . ARG A 1 228 ? 11.724 7.270 11.225 1.00 89.31 228 ARG A CA 1
ATOM 1758 C C . ARG A 1 228 ? 11.553 6.643 9.847 1.00 89.31 228 ARG A C 1
ATOM 1760 O O . ARG A 1 228 ? 12.419 6.809 8.993 1.00 89.31 228 ARG A O 1
ATOM 1767 N N . PHE A 1 229 ? 10.439 5.950 9.616 1.00 89.75 229 PHE A N 1
ATOM 1768 C CA . PHE A 1 229 ? 10.132 5.342 8.323 1.00 89.75 229 PHE A CA 1
ATOM 1769 C C . PHE A 1 229 ? 10.059 6.390 7.203 1.00 89.75 229 PHE A C 1
ATOM 1771 O O . PHE A 1 229 ? 10.630 6.182 6.134 1.00 89.75 229 PHE A O 1
ATOM 1778 N N . SER A 1 230 ? 9.434 7.541 7.464 1.00 90.88 230 SER A N 1
ATOM 1779 C CA . SER A 1 230 ? 9.331 8.649 6.510 1.00 90.88 230 SER A CA 1
ATOM 1780 C C . SER A 1 230 ? 10.701 9.208 6.113 1.00 90.88 230 SER A C 1
ATOM 1782 O O . SER A 1 230 ? 10.943 9.430 4.929 1.00 90.88 230 SER A O 1
ATOM 1784 N N . ILE A 1 231 ? 11.643 9.345 7.056 1.00 92.00 231 ILE A N 1
ATOM 1785 C CA . ILE A 1 231 ? 13.028 9.752 6.752 1.00 92.00 231 ILE A CA 1
ATOM 1786 C C . ILE A 1 231 ? 13.703 8.752 5.806 1.00 92.00 231 ILE A C 1
ATOM 1788 O O . ILE A 1 231 ? 14.316 9.153 4.814 1.00 92.00 231 ILE A O 1
ATOM 1792 N N . TRP A 1 232 ? 13.581 7.451 6.084 1.00 87.88 232 TRP A N 1
ATOM 1793 C CA . TRP A 1 232 ? 14.161 6.407 5.234 1.00 87.88 232 TRP A CA 1
ATOM 1794 C C . TRP A 1 232 ? 13.536 6.380 3.843 1.00 87.88 232 TRP A C 1
ATOM 1796 O O . TRP A 1 232 ? 14.251 6.275 2.845 1.00 87.88 232 TRP A O 1
ATOM 1806 N N . LEU A 1 233 ? 12.212 6.517 3.771 1.00 90.81 233 LEU A N 1
ATOM 1807 C CA . LEU A 1 233 ? 11.484 6.597 2.514 1.00 90.81 233 LEU A CA 1
ATOM 1808 C C . LEU A 1 233 ? 11.918 7.830 1.722 1.00 90.81 233 LEU A C 1
ATOM 1810 O O . LEU A 1 233 ? 12.208 7.714 0.536 1.00 90.81 233 LEU A O 1
ATOM 1814 N N . PHE A 1 234 ? 12.038 8.987 2.371 1.00 93.81 234 PHE A N 1
ATOM 1815 C CA . PHE A 1 234 ? 12.500 10.218 1.741 1.00 93.81 234 PHE A CA 1
ATOM 1816 C C . PHE A 1 234 ? 13.917 10.068 1.180 1.00 93.81 234 PHE A C 1
ATOM 1818 O O . PHE A 1 234 ? 14.144 10.378 0.012 1.00 93.81 234 PHE A O 1
ATOM 1825 N N . LEU A 1 235 ? 14.854 9.513 1.955 1.00 92.38 235 LEU A N 1
ATOM 1826 C CA . LEU A 1 235 ? 16.214 9.244 1.484 1.00 92.38 235 LEU A CA 1
ATOM 1827 C C . LEU A 1 235 ? 16.220 8.294 0.273 1.00 92.38 235 LEU A C 1
ATOM 1829 O O . LEU A 1 235 ? 16.906 8.556 -0.716 1.00 92.38 235 LEU A O 1
ATOM 1833 N N . GLY A 1 236 ? 15.421 7.225 0.318 1.00 89.50 236 GLY A N 1
ATOM 1834 C CA . GLY A 1 236 ? 15.246 6.303 -0.805 1.00 89.50 236 GLY A CA 1
ATOM 1835 C C . GLY A 1 236 ? 14.673 6.990 -2.047 1.00 89.50 236 GLY A C 1
ATOM 1836 O O . GLY A 1 236 ? 15.167 6.776 -3.155 1.00 89.50 236 GLY A O 1
ATOM 1837 N N . MET A 1 237 ? 13.692 7.875 -1.867 1.00 89.12 237 MET A N 1
ATOM 1838 C CA . MET A 1 237 ? 13.097 8.666 -2.944 1.00 89.12 237 MET A CA 1
ATOM 1839 C C . MET A 1 237 ? 14.090 9.659 -3.554 1.00 89.12 237 MET A C 1
ATOM 1841 O O . MET A 1 237 ? 14.099 9.820 -4.772 1.00 89.12 237 MET A O 1
ATOM 1845 N N . LEU A 1 238 ? 14.967 10.282 -2.760 1.00 92.25 238 LEU A N 1
ATOM 1846 C CA . LEU A 1 238 ? 16.033 11.139 -3.289 1.00 92.25 238 LEU A CA 1
ATOM 1847 C C . LEU A 1 238 ? 16.988 10.339 -4.180 1.00 92.25 238 LEU A C 1
ATOM 1849 O O . LEU A 1 238 ? 17.268 10.751 -5.306 1.00 92.25 238 LEU A O 1
ATOM 1853 N N . ILE A 1 239 ? 17.442 9.170 -3.718 1.00 88.56 239 ILE A N 1
ATOM 1854 C CA . ILE A 1 239 ? 18.283 8.276 -4.529 1.00 88.56 239 ILE A CA 1
ATOM 1855 C C . ILE A 1 239 ? 17.543 7.887 -5.815 1.00 88.56 239 ILE A C 1
ATOM 1857 O O . ILE A 1 239 ? 18.120 7.928 -6.902 1.00 88.56 239 ILE A O 1
ATOM 1861 N N . TYR A 1 240 ? 16.253 7.570 -5.714 1.00 85.50 240 TYR A N 1
ATOM 1862 C CA . TYR A 1 240 ? 15.434 7.231 -6.868 1.00 85.50 240 TYR A CA 1
ATOM 1863 C C . TYR A 1 240 ? 15.361 8.381 -7.890 1.00 85.50 240 TYR A C 1
ATOM 1865 O O . TYR A 1 240 ? 15.649 8.190 -9.069 1.00 85.50 240 TYR A O 1
ATOM 1873 N N . VAL A 1 241 ? 15.040 9.599 -7.459 1.00 87.94 241 VAL A N 1
ATOM 1874 C CA . VAL A 1 241 ? 14.872 10.741 -8.369 1.00 87.94 241 VAL A CA 1
ATOM 1875 C C . VAL A 1 241 ? 16.197 11.169 -9.005 1.00 87.94 241 VAL A C 1
ATOM 1877 O O . VAL A 1 241 ? 16.249 11.363 -10.219 1.00 87.94 241 VAL A O 1
ATOM 1880 N N . PHE A 1 242 ? 17.270 11.291 -8.219 1.00 88.38 242 PHE A N 1
ATOM 1881 C CA . PHE A 1 242 ? 18.549 11.811 -8.715 1.00 88.38 242 PHE A CA 1
ATOM 1882 C C . PHE A 1 242 ? 19.371 10.785 -9.494 1.00 88.38 242 PHE A C 1
ATOM 1884 O O . PHE A 1 242 ? 20.072 11.162 -10.430 1.00 88.38 242 PHE A O 1
ATOM 1891 N N . TYR A 1 243 ? 19.308 9.503 -9.124 1.00 85.94 243 TYR A N 1
ATOM 1892 C CA . TYR A 1 243 ? 20.094 8.455 -9.774 1.00 85.94 243 TYR A CA 1
ATOM 1893 C C . TYR A 1 243 ? 19.246 7.556 -10.680 1.00 85.94 243 TYR A C 1
ATOM 1895 O O . TYR A 1 243 ? 19.603 7.323 -11.833 1.00 85.94 243 TYR A O 1
ATOM 1903 N N . SER A 1 244 ? 18.118 7.052 -10.177 1.00 83.62 244 SER A N 1
ATOM 1904 C CA . SER A 1 244 ? 17.330 6.002 -10.837 1.00 83.62 244 SER A CA 1
ATOM 1905 C C . SER A 1 244 ? 16.605 6.495 -12.092 1.00 83.62 244 SER A C 1
ATOM 1907 O O . SER A 1 244 ? 16.748 5.904 -13.158 1.00 83.62 244 SER A O 1
ATOM 1909 N N . ILE A 1 245 ? 15.877 7.616 -12.017 1.00 81.81 245 ILE A N 1
ATOM 1910 C CA . ILE A 1 245 ? 15.129 8.177 -13.161 1.00 81.81 245 ILE A CA 1
ATOM 1911 C C . ILE A 1 245 ? 16.020 8.459 -14.389 1.00 81.81 245 ILE A C 1
ATOM 1913 O O . ILE A 1 245 ? 15.636 8.062 -15.495 1.00 81.81 245 ILE A O 1
ATOM 1917 N N . PRO A 1 246 ? 17.185 9.130 -14.272 1.00 80.00 246 PRO A N 1
ATOM 1918 C CA . PRO A 1 246 ? 18.020 9.401 -15.442 1.00 80.00 246 PRO A CA 1
ATOM 1919 C C . PRO A 1 246 ? 18.704 8.148 -16.006 1.00 80.00 246 PRO A C 1
ATOM 1921 O O . PRO A 1 246 ? 18.913 8.083 -17.221 1.00 80.00 246 PRO A O 1
ATOM 1924 N N . ASN A 1 247 ? 19.022 7.160 -15.163 1.00 78.50 247 ASN A N 1
ATOM 1925 C CA . ASN A 1 247 ? 19.856 6.018 -15.544 1.00 78.50 247 ASN A CA 1
ATOM 1926 C C . ASN A 1 247 ? 19.085 4.710 -15.770 1.00 78.50 247 ASN A C 1
ATOM 1928 O O . ASN A 1 247 ? 19.685 3.759 -16.283 1.00 78.50 247 ASN A O 1
ATOM 1932 N N . SER A 1 248 ? 17.794 4.655 -15.428 1.00 79.25 248 SER A N 1
ATOM 1933 C CA . SER A 1 248 ? 16.957 3.459 -15.549 1.00 79.25 248 SER A CA 1
ATOM 1934 C C . SER A 1 248 ? 16.945 2.921 -16.979 1.00 79.25 248 SER A C 1
ATOM 1936 O O . SER A 1 248 ? 16.727 3.648 -17.957 1.00 79.25 248 SER A O 1
ATOM 1938 N N . VAL A 1 249 ? 17.156 1.609 -17.099 1.00 73.69 249 VAL A N 1
ATOM 1939 C CA . VAL A 1 249 ? 17.204 0.896 -18.381 1.00 73.69 249 VAL A CA 1
ATOM 1940 C C . VAL A 1 249 ? 15.890 1.046 -19.152 1.00 73.69 249 VAL A C 1
ATOM 1942 O O . VAL A 1 249 ? 15.909 1.201 -20.374 1.00 73.69 249 VAL A O 1
ATOM 1945 N N . GLU A 1 250 ? 14.750 1.041 -18.461 1.00 75.75 250 GLU A N 1
ATOM 1946 C CA . GLU A 1 250 ? 13.436 1.236 -19.083 1.00 75.75 250 GLU A CA 1
ATOM 1947 C C . GLU A 1 250 ? 13.259 2.662 -19.607 1.00 75.75 250 GLU A C 1
ATOM 1949 O O . GLU A 1 250 ? 12.775 2.848 -20.724 1.00 75.75 250 GLU A O 1
ATOM 1954 N N . GLY A 1 251 ? 13.737 3.664 -18.861 1.00 75.50 251 GLY A N 1
ATOM 1955 C CA . GLY A 1 251 ? 13.734 5.061 -19.299 1.00 75.50 251 GLY A CA 1
ATOM 1956 C C . GLY A 1 251 ? 14.562 5.269 -20.569 1.00 75.50 251 GLY A C 1
ATOM 1957 O O . GLY A 1 251 ? 14.115 5.930 -21.510 1.00 75.50 251 GLY A O 1
ATOM 1958 N N . VAL A 1 252 ? 15.739 4.641 -20.649 1.00 76.00 252 VAL A N 1
ATOM 1959 C CA . VAL A 1 252 ? 16.579 4.655 -21.857 1.00 76.00 252 VAL A CA 1
ATOM 1960 C C . VAL A 1 252 ? 15.889 3.932 -23.019 1.00 76.00 252 VAL A C 1
ATOM 1962 O O . VAL A 1 252 ? 15.825 4.481 -24.119 1.00 76.00 252 VAL A O 1
ATOM 1965 N N . LYS A 1 253 ? 15.320 2.738 -22.792 1.00 79.19 253 LYS A N 1
ATOM 1966 C CA . LYS A 1 253 ? 14.573 1.985 -23.818 1.00 79.19 253 LYS A CA 1
ATOM 1967 C C . LYS A 1 253 ? 13.390 2.787 -24.370 1.00 79.19 253 LYS A C 1
ATOM 1969 O O . LYS A 1 253 ? 13.204 2.815 -25.585 1.00 79.19 253 LYS A O 1
ATOM 1974 N N . ALA A 1 254 ? 12.628 3.466 -23.512 1.00 78.00 254 ALA A N 1
ATOM 1975 C CA . ALA A 1 254 ? 11.492 4.294 -23.913 1.00 78.00 254 ALA A CA 1
ATOM 1976 C C . ALA A 1 254 ? 11.922 5.482 -24.791 1.00 78.00 254 ALA A C 1
ATOM 1978 O O . ALA A 1 254 ? 11.334 5.708 -25.850 1.00 78.00 254 ALA A O 1
ATOM 1979 N N . ARG A 1 255 ? 12.994 6.193 -24.409 1.00 78.38 255 ARG A N 1
ATOM 1980 C CA . ARG A 1 255 ? 13.567 7.290 -25.213 1.00 78.38 255 ARG A CA 1
ATOM 1981 C C . ARG A 1 255 ? 14.057 6.794 -26.575 1.00 78.38 255 ARG A C 1
ATOM 1983 O O . ARG A 1 255 ? 13.742 7.396 -27.596 1.00 78.38 255 ARG A O 1
ATOM 1990 N N . LEU A 1 256 ? 14.754 5.655 -26.611 1.00 79.69 256 LEU A N 1
ATOM 1991 C CA . LEU A 1 256 ? 15.219 5.038 -27.859 1.00 79.69 256 LEU A CA 1
ATOM 1992 C C . LEU A 1 256 ? 14.060 4.618 -28.776 1.00 79.69 256 LEU A C 1
ATOM 1994 O O . LEU A 1 256 ? 14.155 4.777 -29.993 1.00 79.69 256 LEU A O 1
ATOM 1998 N N . ALA A 1 257 ? 12.964 4.098 -28.214 1.00 80.69 257 ALA A N 1
ATOM 1999 C CA . ALA A 1 257 ? 11.767 3.754 -28.978 1.00 80.69 257 ALA A CA 1
ATOM 2000 C C . ALA A 1 257 ? 11.119 4.996 -29.616 1.00 80.69 257 ALA A C 1
ATOM 2002 O O . ALA A 1 257 ? 10.742 4.952 -30.787 1.00 80.69 257 ALA A O 1
ATOM 2003 N N . GLN A 1 258 ? 11.058 6.118 -28.889 1.00 79.56 258 GLN A N 1
ATOM 2004 C CA . GLN A 1 258 ? 10.571 7.397 -29.418 1.00 79.56 258 GLN A CA 1
ATOM 2005 C C . GLN A 1 258 ? 11.458 7.930 -30.551 1.00 79.56 258 GLN A C 1
ATOM 2007 O O . GLN A 1 258 ? 10.941 8.321 -31.597 1.00 79.56 258 GLN A O 1
ATOM 2012 N N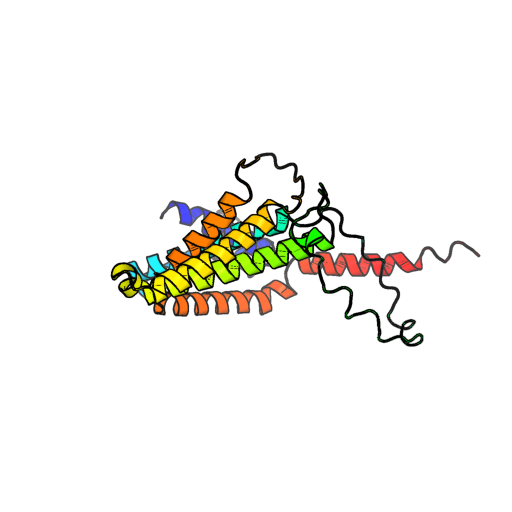 . THR A 1 259 ? 12.786 7.890 -30.392 1.00 80.19 259 THR A N 1
ATOM 2013 C CA . THR A 1 259 ? 13.721 8.313 -31.447 1.00 80.19 259 THR A CA 1
ATOM 2014 C C . THR A 1 259 ? 13.561 7.465 -32.710 1.00 80.19 259 THR A C 1
ATOM 2016 O O . THR A 1 259 ? 13.439 8.018 -33.799 1.00 80.19 259 THR A O 1
ATOM 2019 N N . ARG A 1 260 ? 13.477 6.131 -32.586 1.00 75.75 260 ARG A N 1
ATOM 2020 C CA . ARG A 1 260 ? 13.264 5.230 -33.736 1.00 75.75 260 ARG A CA 1
ATOM 2021 C C . ARG A 1 260 ? 11.952 5.509 -34.470 1.00 75.75 260 ARG A C 1
ATOM 2023 O O . ARG A 1 260 ? 11.948 5.520 -35.697 1.00 75.75 260 ARG A O 1
ATOM 2030 N N . ALA A 1 261 ? 10.867 5.767 -33.739 1.00 74.94 261 ALA A N 1
ATOM 2031 C CA . ALA A 1 261 ? 9.579 6.114 -34.336 1.00 74.94 261 ALA A CA 1
ATOM 2032 C C . ALA A 1 261 ? 9.645 7.432 -35.130 1.00 74.94 261 ALA A C 1
ATOM 2034 O O . ALA A 1 261 ? 9.081 7.524 -36.218 1.00 74.94 261 ALA A O 1
ATOM 2035 N N . HIS A 1 262 ? 10.381 8.430 -34.630 1.00 72.06 262 HIS A N 1
ATOM 2036 C CA . HIS A 1 262 ? 10.566 9.702 -35.329 1.00 72.06 262 HIS A CA 1
ATOM 2037 C C . HIS A 1 262 ? 11.454 9.563 -36.580 1.00 72.06 262 HIS A C 1
ATOM 2039 O O . HIS A 1 262 ? 11.190 10.206 -37.595 1.00 72.06 262 HIS A O 1
ATOM 2045 N N . THR A 1 263 ? 12.492 8.723 -36.546 1.00 69.38 263 THR A N 1
ATOM 2046 C CA . THR A 1 263 ? 13.395 8.508 -37.692 1.00 69.38 263 THR A CA 1
ATOM 2047 C C . THR A 1 263 ? 12.767 7.660 -38.805 1.00 69.38 263 THR A C 1
ATOM 2049 O O . THR A 1 263 ? 13.163 7.803 -39.955 1.00 69.38 263 THR A O 1
ATOM 2052 N N . GLN A 1 264 ? 11.780 6.806 -38.508 1.00 59.75 264 GLN A N 1
ATOM 2053 C CA . GLN A 1 264 ? 11.092 5.973 -39.511 1.00 59.75 264 GLN A CA 1
ATOM 2054 C C . GLN A 1 264 ? 9.922 6.679 -40.225 1.00 59.75 264 GLN A C 1
ATOM 2056 O O . GLN A 1 264 ? 9.505 6.241 -41.294 1.00 59.75 264 GLN A O 1
ATOM 2061 N N . ALA A 1 265 ? 9.408 7.786 -39.681 1.00 58.38 265 ALA A N 1
ATOM 2062 C CA . ALA A 1 265 ? 8.309 8.556 -40.271 1.00 58.38 265 ALA A CA 1
ATOM 2063 C C . ALA A 1 265 ? 8.605 9.285 -41.613 1.00 58.38 265 ALA A C 1
ATOM 2065 O O . ALA A 1 265 ? 7.663 9.440 -42.390 1.00 58.38 265 ALA A O 1
ATOM 2066 N N . PRO A 1 266 ? 9.838 9.721 -41.966 1.00 53.78 266 PRO A N 1
ATOM 2067 C CA . PRO A 1 266 ? 10.066 10.471 -43.208 1.00 53.78 266 PRO A CA 1
ATOM 2068 C C . PRO A 1 266 ? 10.187 9.611 -44.478 1.00 53.78 266 PRO A C 1
ATOM 2070 O O . PRO A 1 266 ? 10.098 10.148 -45.579 1.00 53.78 266 PRO A O 1
ATOM 2073 N N . SER A 1 267 ? 10.396 8.293 -44.376 1.00 47.28 267 SER A N 1
ATOM 2074 C CA . SER A 1 267 ? 10.744 7.465 -45.547 1.00 47.28 267 SER A CA 1
ATOM 2075 C C . SER A 1 267 ? 9.547 6.934 -46.346 1.00 47.28 267 SER A C 1
ATOM 2077 O O . SER A 1 267 ? 9.740 6.432 -47.448 1.00 47.28 267 SER A O 1
ATOM 2079 N N . ALA A 1 268 ? 8.314 7.063 -45.844 1.00 49.88 268 ALA A N 1
ATOM 2080 C CA . ALA A 1 268 ? 7.116 6.570 -46.535 1.00 49.88 268 ALA A CA 1
ATOM 2081 C C . ALA A 1 268 ? 6.512 7.564 -47.553 1.00 49.88 268 ALA A C 1
ATOM 2083 O O . ALA A 1 268 ? 5.569 7.213 -48.255 1.00 49.88 268 ALA A O 1
ATOM 2084 N N . VAL A 1 269 ? 7.034 8.795 -47.652 1.00 49.38 269 VAL A N 1
ATOM 2085 C CA . VAL A 1 269 ? 6.459 9.859 -48.508 1.00 49.38 269 VAL A CA 1
ATOM 2086 C C . VAL A 1 269 ? 7.249 10.077 -49.811 1.00 49.38 269 VAL A C 1
ATOM 2088 O O . VAL A 1 269 ? 6.792 10.794 -50.693 1.00 49.38 269 VAL A O 1
ATOM 2091 N N . GLN A 1 270 ? 8.405 9.430 -50.001 1.00 45.31 270 GLN A N 1
ATOM 2092 C CA . GLN A 1 270 ? 9.252 9.644 -51.191 1.00 45.31 270 GLN A CA 1
ATOM 2093 C C . GLN A 1 270 ? 9.162 8.559 -52.279 1.00 45.31 270 GLN A C 1
ATOM 2095 O O . GLN A 1 270 ? 9.900 8.632 -53.254 1.00 45.31 270 GLN A O 1
ATOM 2100 N N . THR A 1 271 ? 8.244 7.591 -52.183 1.00 46.94 271 THR A N 1
ATOM 2101 C CA . THR A 1 271 ? 8.039 6.566 -53.238 1.00 46.94 271 THR A CA 1
ATOM 2102 C C . THR A 1 271 ? 6.853 6.856 -54.169 1.00 46.94 271 THR A C 1
ATOM 2104 O O . THR A 1 271 ? 6.410 5.978 -54.903 1.00 46.94 271 THR A O 1
ATOM 2107 N N . GLN A 1 272 ? 6.337 8.088 -54.160 1.00 45.44 272 GLN A N 1
ATOM 2108 C CA . GLN A 1 272 ? 5.404 8.592 -55.172 1.00 45.44 272 GLN A CA 1
ATOM 2109 C C . GLN A 1 272 ? 5.945 9.895 -55.765 1.00 45.44 272 GLN A C 1
ATOM 2111 O O . GLN A 1 272 ? 5.523 10.991 -55.398 1.00 45.44 272 GLN A O 1
ATOM 2116 N N . LYS A 1 273 ? 6.912 9.777 -56.671 1.00 39.31 273 LYS A N 1
ATOM 2117 C CA . LYS A 1 273 ? 7.166 10.775 -57.706 1.00 39.31 273 LYS A CA 1
ATOM 2118 C C . LYS A 1 273 ? 7.692 10.089 -58.952 1.00 39.31 273 LYS A C 1
ATOM 2120 O O . LYS A 1 273 ? 8.508 9.159 -58.784 1.00 39.31 273 LYS A O 1
#

Radius of gyration: 25.03 Å; chains: 1; bounding box: 62×48×84 Å

Secondary structure (DSSP, 8-state):
-HHHHTHHHHHHHHHHHTTSS-GGGG---TTT-S-HHHHHHHHHHHHHHHHHS-HHHHHHHHHHHHHHHHHHHHHHHHHHHHS-SSPPPPP----TTSSSS---TTSTTSSS---HHHHTTTT--SS--HHHHHHHHHHHHHHHHHHHHHHHHHHHTHHHHHTT-HHHHHHHHHHHHHHHHHHHHHHHSPPP----SS--TTTTHHHHHHHHHHHHHHHTS-HHHHHHHHHHHHHHHHHIIIIIHHH-HHHHHHHHHHHHHHHHTTTTSSS--

InterPro domains:
  IPR002293 Amino acid/polyamine transporter I [PF13520] (2-97)
  IPR029485 Cationic amino acid transporter, C-terminal [PF13906] (198-247)

Sequence (273 aa):
MLGCLFPIPRILYAMGNDRLLFQSLAKINSKTHTPLLAILLGGGFSGIMAAMFNLDQLIDMMSIGTLLAYTIVAICVLVLRYKNPNPPKPKYQVPTVVMMMNGSAQSELKNTAATLTDIFNLKGERYPNSTSEKVSYGALAGYVFMSATLCITLVNIEEELSQGVPWAISITSVMVAFMVVTFFILSRQPKAEADLTFKVPLLPLLPCFSICINFYLMVKLDVITWFRFSIWLFLGMLIYVFYSIPNSVEGVKARLAQTRAHTQAPSAVQTQK

Organism: NCBI:txid36148

pLDDT: mean 78.64, std 16.81, range [30.14, 95.38]

Foldseek 3Di:
DVVVLVVQLVVQLVCLVLQLFPVLSVDADPPPRGSVVSNCVVVVVVVVVPVPDDPVLVVLLVLLVVLVVLLVVLLVVLLQFLDAPCAPPPPPDPDDDPPPPDDDPPDPPPVPDDDVCLLLVVVVDQGRDPSLSVSLVVLSVQLLVLLLVLLLLCVVCVPVVVVVPPVSVVVSVVSVVSNVSSVSSNVRGHTDPDVDPDDDPDPPVVSSVSSNVSSNVNNPRDPVSVVVSVVVVVVSVVSSVPRNCVRRPVNVVVVVVVVVVVVPVPPPPPPPD